Protein AF-A0A0F9T1S6-F1 (afdb_monomer_lite)

Organism: NCBI:txid412755

pLDDT: mean 89.33, std 9.55, range [31.75, 97.38]

Foldseek 3Di:
DDDPVVVVVVVVVVVCVVCVVVVVVVVVVVCVVCVVVVVVVVVVVCVVCVVVVVVVVVVVCVVCVVVVVVVVVVVCVVCVPVVVVVVVVVCVVCVVVVVVVCVVCVVVVVVVVVVVCVVCVVVVVVVCVVCVVVVVVVVVVCCVVCVVVVVVVCVVCVVVVVVVVVVVCVVCVVVVVVVVVVVCVVCVVVVVVVVVVCLVPPVLVVQLVVVVVVLLVLLCPAAPVSDDDPCVVLVADSVQLVVLAPPADPPNVQWDWAFLQHSNVFHPVDSVSSCVSRPSVRTYTDGPVVRVVCPNPNDDPPPDDD

Radius of gyration: 47.38 Å; chains: 1; bounding box: 94×50×135 Å

Sequence (306 aa):
MAINIEARRECNKRWRLRNKEKLIKDKKQYYENNRANILKAKKKYNQENKVRILEYHKQYNEKNTKKNIEYQKQYREKNKVELAEKRKIYKQKNEASIKLWHQVNKVKIVEKRKIYAQKNKAKIKQYYQDNKEKISEQGKKYLRENKQIRKQYYQKNKVKIAKLHKQYHQKNKIKIAKLAKQYYQDNKVKIAKHLKTRRQTDSKYALTVQLRNRVWHAFKDYSTTGKIKPACEYGIDYAAIIEHLKPFPAERWRYHKDHIKPLCSFDFDDSEQIKLAFAPENHQWLLAEENMSKGKKIIEQSQLCF

Structure (mmCIF, N/CA/C/O backbone):
data_AF-A0A0F9T1S6-F1
#
_entry.id   AF-A0A0F9T1S6-F1
#
loop_
_atom_site.group_PDB
_atom_site.id
_atom_site.type_symbol
_atom_site.label_atom_id
_atom_site.label_alt_id
_atom_site.label_comp_id
_atom_site.label_asym_id
_atom_site.label_entity_id
_atom_site.label_seq_id
_atom_site.pdbx_PDB_ins_code
_atom_site.Cartn_x
_atom_site.Cartn_y
_atom_site.Cartn_z
_atom_site.occupancy
_atom_site.B_iso_or_equiv
_atom_site.auth_seq_id
_atom_site.auth_comp_id
_atom_site.auth_asym_id
_atom_site.auth_atom_id
_atom_site.pdbx_PDB_model_num
ATOM 1 N N . MET A 1 1 ? -49.958 30.114 84.495 1.00 46.09 1 MET A N 1
ATOM 2 C CA . MET A 1 1 ? -48.607 29.504 84.483 1.00 46.09 1 MET A CA 1
ATOM 3 C C . MET A 1 1 ? -48.345 28.880 83.116 1.00 46.09 1 MET A C 1
ATOM 5 O O . MET A 1 1 ? -48.850 27.799 82.838 1.00 46.09 1 MET A O 1
ATOM 9 N N . ALA A 1 2 ? -47.625 29.573 82.229 1.00 52.06 2 ALA A N 1
ATOM 10 C CA . ALA A 1 2 ? -47.247 29.030 80.925 1.00 52.06 2 ALA A CA 1
ATOM 11 C C . ALA A 1 2 ? -46.148 27.971 81.116 1.00 52.06 2 ALA A C 1
ATOM 13 O O . ALA A 1 2 ? -45.032 28.288 81.524 1.00 52.06 2 ALA A O 1
ATOM 14 N N . ILE A 1 3 ? -46.464 26.700 80.867 1.00 58.00 3 ILE A N 1
ATOM 15 C CA . ILE A 1 3 ? -45.475 25.618 80.890 1.00 58.00 3 ILE A CA 1
ATOM 16 C C . ILE A 1 3 ? -44.475 25.885 79.760 1.00 58.00 3 ILE A C 1
ATOM 18 O O . ILE A 1 3 ? -44.839 25.867 78.587 1.00 58.00 3 ILE A O 1
ATOM 22 N N . ASN A 1 4 ? -43.214 26.139 80.112 1.00 70.50 4 ASN A N 1
ATOM 23 C CA . ASN A 1 4 ? -42.137 26.441 79.173 1.00 70.50 4 ASN A CA 1
ATOM 24 C C . ASN A 1 4 ? -41.830 25.210 78.283 1.00 70.50 4 ASN A C 1
ATOM 26 O O . ASN A 1 4 ? -41.112 24.281 78.667 1.00 70.50 4 ASN A O 1
ATOM 30 N N . ILE A 1 5 ? -42.431 25.184 77.089 1.00 74.25 5 ILE A N 1
ATOM 31 C CA . ILE A 1 5 ? -42.344 24.096 76.099 1.00 74.25 5 ILE A CA 1
ATOM 32 C C . ILE A 1 5 ? -40.892 23.849 75.660 1.00 74.25 5 ILE A C 1
ATOM 34 O O . ILE A 1 5 ? -40.511 22.701 75.411 1.00 74.25 5 ILE A O 1
ATOM 38 N N . GLU A 1 6 ? -40.064 24.892 75.595 1.00 74.06 6 GLU A N 1
ATOM 39 C CA . GLU A 1 6 ? -38.653 24.784 75.213 1.00 74.06 6 GLU A CA 1
ATOM 40 C C . GLU A 1 6 ? -37.813 24.118 76.301 1.00 74.06 6 GLU A C 1
ATOM 42 O O . GLU A 1 6 ? -37.062 23.185 76.001 1.00 74.06 6 GLU A O 1
ATOM 47 N N . ALA A 1 7 ? -38.031 24.478 77.569 1.00 77.19 7 ALA A N 1
ATOM 48 C CA . ALA A 1 7 ? -37.393 23.809 78.704 1.00 77.19 7 ALA A CA 1
ATOM 49 C C . ALA A 1 7 ? -37.728 22.305 78.735 1.00 77.19 7 ALA A C 1
ATOM 51 O O . ALA A 1 7 ? -36.856 21.463 78.971 1.00 77.19 7 ALA A O 1
ATOM 52 N N . ARG A 1 8 ? -38.972 21.934 78.399 1.00 77.50 8 ARG A N 1
ATOM 53 C CA . ARG A 1 8 ? -39.401 20.529 78.290 1.00 77.50 8 ARG A CA 1
ATOM 54 C C . ARG A 1 8 ? -38.770 19.804 77.093 1.00 77.50 8 ARG A C 1
ATOM 56 O O . ARG A 1 8 ? -38.416 18.629 77.212 1.00 77.50 8 ARG A O 1
ATOM 63 N N . ARG A 1 9 ? -38.602 20.471 75.944 1.00 80.31 9 ARG A N 1
ATOM 64 C CA . ARG A 1 9 ? -37.921 19.908 74.757 1.00 80.31 9 ARG A CA 1
ATOM 65 C C . ARG A 1 9 ? -36.441 19.650 75.021 1.00 80.31 9 ARG A C 1
ATOM 67 O O . ARG A 1 9 ? -35.962 18.560 74.705 1.00 80.31 9 ARG A O 1
ATOM 74 N N . GLU A 1 10 ? -35.738 20.600 75.630 1.00 81.94 10 GLU A N 1
ATOM 75 C CA . GLU A 1 10 ? -34.321 20.443 75.973 1.00 81.94 10 GLU A CA 1
ATOM 76 C C . GLU A 1 10 ? -34.108 19.400 77.078 1.00 81.94 10 GLU A C 1
ATOM 78 O O . GLU A 1 10 ? -33.224 18.549 76.961 1.00 81.94 10 GLU A O 1
ATOM 83 N N . CYS A 1 11 ? -34.987 19.346 78.084 1.00 80.25 11 CYS A N 1
ATOM 84 C CA . CYS A 1 11 ? -34.984 18.272 79.081 1.00 80.25 11 CYS A CA 1
ATOM 85 C C . CYS A 1 11 ? -35.139 16.883 78.428 1.00 80.25 11 CYS A C 1
ATOM 87 O O . CYS A 1 11 ? -34.326 15.981 78.657 1.00 80.25 11 CYS A O 1
ATOM 89 N N . ASN A 1 12 ? -36.106 16.727 77.518 1.00 81.56 12 ASN A N 1
ATOM 90 C CA . ASN A 1 12 ? -36.307 15.488 76.762 1.00 81.56 12 ASN A CA 1
ATOM 91 C C . ASN A 1 12 ? -35.118 15.136 75.854 1.00 81.56 12 ASN A C 1
ATOM 93 O O . ASN A 1 12 ? -34.767 13.964 75.716 1.00 81.56 12 ASN A O 1
ATOM 97 N N . LYS A 1 13 ? -34.476 16.126 75.228 1.00 87.06 13 LYS A N 1
ATOM 98 C CA . LYS A 1 13 ? -33.291 15.929 74.381 1.00 87.06 13 LYS A CA 1
ATOM 99 C C . LYS A 1 13 ? -32.098 15.441 75.203 1.00 87.06 13 LYS A C 1
ATOM 101 O O . LYS A 1 13 ? -31.470 14.451 74.825 1.00 87.06 13 LYS A O 1
ATOM 106 N N . ARG A 1 14 ? -31.843 16.056 76.364 1.00 86.62 14 ARG A N 1
ATOM 107 C CA . ARG A 1 14 ? -30.811 15.618 77.321 1.00 86.62 14 ARG A CA 1
ATOM 108 C C . ARG A 1 14 ? -31.095 14.220 77.870 1.00 86.62 14 ARG A C 1
ATOM 110 O O . ARG A 1 14 ? -30.175 13.419 78.013 1.00 86.62 14 ARG A O 1
ATOM 117 N N . TRP A 1 15 ? -32.358 13.893 78.141 1.00 88.88 15 TRP A N 1
ATOM 118 C CA . TRP A 1 15 ? -32.764 12.546 78.552 1.00 88.88 15 TRP A CA 1
ATOM 119 C C . TRP A 1 15 ? -32.530 11.506 77.443 1.00 88.88 15 TRP A C 1
ATOM 121 O O . TRP A 1 15 ? -31.951 10.455 77.712 1.00 88.88 15 TRP A O 1
ATOM 131 N N . ARG A 1 16 ? -32.889 11.810 76.186 1.00 84.62 16 ARG A N 1
ATOM 132 C CA . ARG A 1 16 ? -32.642 10.929 75.026 1.00 84.62 16 ARG A CA 1
ATOM 133 C C . ARG A 1 16 ? -31.155 10.705 74.762 1.00 84.62 16 ARG A C 1
ATOM 135 O O . ARG A 1 16 ? -30.789 9.607 74.363 1.00 84.62 16 ARG A O 1
ATOM 142 N N . LEU A 1 17 ? -30.317 11.721 74.975 1.00 87.25 17 LEU A N 1
ATOM 143 C CA . LEU A 1 17 ? -28.861 11.602 74.859 1.00 87.25 17 LEU A CA 1
ATOM 144 C C . LEU A 1 17 ? -28.289 10.680 75.942 1.00 87.25 17 LEU A C 1
ATOM 146 O O . LEU A 1 17 ? -27.564 9.749 75.608 1.00 87.25 17 LEU A O 1
ATOM 150 N N . ARG A 1 18 ? -28.682 10.878 77.209 1.00 87.00 18 ARG A N 1
ATOM 151 C CA . ARG A 1 18 ? -28.252 10.028 78.336 1.00 87.00 18 ARG A CA 1
ATOM 152 C C . ARG A 1 18 ? -28.741 8.581 78.225 1.00 87.00 18 ARG A C 1
ATOM 154 O O . ARG A 1 18 ? -28.048 7.675 78.660 1.00 87.00 18 ARG A O 1
ATOM 161 N N . ASN A 1 19 ? -29.897 8.349 77.602 1.00 87.19 19 ASN A N 1
ATOM 162 C CA . ASN A 1 19 ? -30.471 7.010 77.423 1.00 87.19 19 ASN A CA 1
ATOM 163 C C . ASN A 1 19 ? -30.263 6.444 76.009 1.00 87.19 19 ASN A C 1
ATOM 165 O O . ASN A 1 19 ? -30.917 5.472 75.632 1.00 87.19 19 ASN A O 1
ATOM 169 N N . LYS A 1 20 ? -29.388 7.050 75.197 1.00 89.44 20 LYS A N 1
ATOM 170 C CA . LYS A 1 20 ? -29.268 6.750 73.764 1.00 89.44 20 LYS A CA 1
ATOM 171 C C . LYS A 1 20 ? -28.977 5.275 73.497 1.00 89.44 20 LYS A C 1
ATOM 173 O O . LYS A 1 20 ? -29.636 4.679 72.650 1.00 89.44 20 LYS A O 1
ATOM 178 N N . GLU A 1 21 ? -28.026 4.686 74.215 1.00 89.00 21 GLU A N 1
ATOM 179 C CA . GLU A 1 21 ? -27.627 3.289 74.011 1.00 89.00 21 GLU A CA 1
ATOM 180 C C . GLU A 1 21 ? -28.729 2.309 74.414 1.00 89.00 21 GLU A C 1
ATOM 182 O O . GLU A 1 21 ? -29.054 1.405 73.644 1.00 89.00 21 GLU A O 1
ATOM 187 N N . LYS A 1 22 ? -29.378 2.551 75.560 1.00 89.81 22 LYS A N 1
ATOM 188 C CA . LYS A 1 22 ? -30.532 1.768 76.016 1.00 89.81 22 LYS A CA 1
ATOM 189 C C . LYS A 1 22 ? -31.679 1.833 75.005 1.00 89.81 22 LYS A C 1
ATOM 191 O O . LYS A 1 22 ? -32.168 0.802 74.565 1.00 89.81 22 LYS A O 1
ATOM 196 N N . LEU A 1 23 ? -32.020 3.031 74.525 1.00 86.12 23 LEU A N 1
ATOM 197 C CA . LEU A 1 23 ? -33.049 3.226 73.499 1.00 86.12 23 LEU A CA 1
ATOM 198 C C . LEU A 1 23 ? -32.705 2.540 72.167 1.00 86.12 23 LEU A C 1
ATOM 200 O O . LEU A 1 23 ? -33.609 2.077 71.473 1.00 86.12 23 LEU A O 1
ATOM 204 N N . ILE A 1 24 ? -31.427 2.491 71.775 1.00 88.06 24 ILE A N 1
ATOM 205 C CA . ILE A 1 24 ? -30.984 1.766 70.573 1.00 88.06 24 ILE A CA 1
ATOM 206 C C . ILE A 1 24 ? -31.145 0.259 70.778 1.00 88.06 24 ILE A C 1
ATOM 208 O O . ILE A 1 24 ? -31.679 -0.414 69.895 1.00 88.06 24 ILE A O 1
ATOM 212 N N . LYS A 1 25 ? -30.720 -0.258 71.936 1.00 90.75 25 LYS A N 1
ATOM 213 C CA . LYS A 1 25 ? -30.830 -1.677 72.288 1.00 90.75 25 LYS A CA 1
ATOM 214 C C . LYS A 1 25 ? -32.292 -2.125 72.330 1.00 90.75 25 LYS A C 1
ATOM 216 O O . LYS A 1 25 ? -32.641 -3.086 71.652 1.00 90.75 25 LYS A O 1
ATOM 221 N N . ASP A 1 26 ? -33.153 -1.371 73.007 1.00 88.81 26 ASP A N 1
ATOM 222 C CA . ASP A 1 26 ? -34.583 -1.671 73.133 1.00 88.81 26 ASP A CA 1
ATOM 223 C C . ASP A 1 26 ? -35.291 -1.620 71.769 1.00 88.81 26 ASP A C 1
ATOM 225 O O . ASP A 1 26 ? -36.082 -2.502 71.434 1.00 88.81 26 ASP A O 1
ATOM 229 N N . LYS A 1 27 ? -34.954 -0.639 70.916 1.00 88.44 27 LYS A N 1
ATOM 230 C CA . LYS A 1 27 ? -35.466 -0.575 69.535 1.00 88.44 27 LYS A CA 1
ATOM 231 C C . LYS A 1 27 ? -35.008 -1.754 68.684 1.00 88.44 27 LYS A C 1
ATOM 233 O O . LYS A 1 27 ? -35.790 -2.249 67.873 1.00 88.44 27 LYS A O 1
ATOM 238 N N . LYS A 1 28 ? -33.752 -2.183 68.836 1.00 90.50 28 LYS A N 1
ATOM 239 C CA . LYS A 1 28 ? -33.204 -3.332 68.110 1.00 90.50 28 LYS A CA 1
ATOM 240 C C . LYS A 1 28 ? -33.905 -4.620 68.542 1.00 90.50 28 LYS A C 1
ATOM 242 O O . LYS A 1 28 ? -34.389 -5.338 67.675 1.00 90.50 28 LYS A O 1
ATOM 247 N N . GLN A 1 29 ? -34.055 -4.836 69.850 1.00 89.19 29 GLN A N 1
ATOM 248 C CA . GLN A 1 29 ? -34.762 -5.990 70.410 1.00 89.19 29 GLN A CA 1
ATOM 249 C C . GLN A 1 29 ? -36.226 -6.028 69.956 1.00 89.19 29 GLN A C 1
ATOM 251 O O . GLN A 1 29 ? -36.718 -7.059 69.505 1.00 89.19 29 GLN A O 1
ATOM 256 N N . TYR A 1 30 ? -36.916 -4.885 69.995 1.00 90.38 30 TYR A N 1
ATOM 257 C CA . TYR A 1 30 ? -38.278 -4.769 69.482 1.00 90.38 30 TYR A CA 1
ATOM 258 C C . TYR A 1 30 ? -38.359 -5.117 67.991 1.00 90.38 30 TYR A C 1
ATOM 260 O O . TYR A 1 30 ? -39.246 -5.869 67.584 1.00 90.38 30 TYR A O 1
ATOM 268 N N . TYR A 1 31 ? -37.441 -4.595 67.170 1.00 89.50 31 TYR A N 1
ATOM 269 C CA . TYR A 1 31 ? -37.415 -4.890 65.740 1.00 89.50 31 TYR A CA 1
ATOM 270 C C . TYR A 1 31 ? -37.136 -6.367 65.467 1.00 89.50 31 TYR A C 1
ATOM 272 O O . TYR A 1 31 ? -37.782 -6.932 64.595 1.00 89.50 31 TYR A O 1
ATOM 280 N N . GLU A 1 32 ? -36.214 -6.998 66.194 1.00 89.81 32 GLU A N 1
ATOM 281 C CA . GLU A 1 32 ? -35.909 -8.426 66.060 1.00 89.81 32 GLU A CA 1
ATOM 282 C C . GLU A 1 32 ? -37.121 -9.289 66.428 1.00 89.81 32 GLU A C 1
ATOM 284 O O . GLU A 1 32 ? -37.551 -10.100 65.605 1.00 89.81 32 GLU A O 1
ATOM 289 N N . ASN A 1 33 ? -37.748 -9.019 67.578 1.00 91.75 33 ASN A N 1
ATOM 290 C CA . ASN A 1 33 ? -38.940 -9.731 68.047 1.00 91.75 33 ASN A CA 1
ATOM 291 C C . ASN A 1 33 ? -40.149 -9.558 67.103 1.00 91.75 33 ASN A C 1
ATOM 293 O O . ASN A 1 33 ? -40.995 -10.442 67.010 1.00 91.75 33 ASN A O 1
ATOM 297 N N . ASN A 1 34 ? -40.235 -8.439 66.371 1.00 90.25 34 ASN A N 1
ATOM 298 C CA . ASN A 1 34 ? -41.359 -8.127 65.476 1.00 90.25 34 ASN A CA 1
ATOM 299 C C . ASN A 1 34 ? -41.000 -8.190 63.982 1.00 90.25 34 ASN A C 1
ATOM 301 O O . ASN A 1 34 ? -41.817 -7.834 63.126 1.00 90.25 34 ASN A O 1
ATOM 305 N N . ARG A 1 35 ? -39.791 -8.651 63.636 1.00 91.50 35 ARG A N 1
ATOM 306 C CA . ARG A 1 35 ? -39.218 -8.542 62.285 1.00 91.50 35 ARG A CA 1
ATOM 307 C C . ARG A 1 35 ? -40.110 -9.173 61.226 1.00 91.50 35 ARG A C 1
ATOM 309 O O . ARG A 1 35 ? -40.339 -8.571 60.179 1.00 91.50 35 ARG A O 1
ATOM 316 N N . ALA A 1 36 ? -40.615 -10.375 61.497 1.00 88.12 36 ALA A N 1
ATOM 317 C CA . ALA A 1 36 ? -41.454 -11.121 60.564 1.00 88.12 36 ALA A CA 1
ATOM 318 C C . ALA A 1 36 ? -42.755 -10.366 60.246 1.00 88.12 36 ALA A C 1
ATOM 320 O O . ALA A 1 36 ? -43.094 -10.184 59.075 1.00 88.12 36 ALA A O 1
ATOM 321 N N . ASN A 1 37 ? -43.428 -9.842 61.272 1.00 90.00 37 ASN A N 1
ATOM 322 C CA . ASN A 1 37 ? -44.673 -9.090 61.124 1.00 90.00 37 ASN A CA 1
ATOM 323 C C . ASN A 1 37 ? -44.445 -7.742 60.428 1.00 90.00 37 ASN A C 1
ATOM 325 O O . ASN A 1 37 ? -45.180 -7.400 59.500 1.00 90.00 37 ASN A O 1
ATOM 329 N N . ILE A 1 38 ? -43.377 -7.021 60.789 1.00 87.94 38 ILE A N 1
ATOM 330 C CA . ILE A 1 38 ? -42.987 -5.754 60.149 1.00 87.94 38 ILE A CA 1
ATOM 331 C C . ILE A 1 38 ? -42.688 -5.968 58.660 1.00 87.94 38 ILE A C 1
ATOM 333 O O . ILE A 1 38 ? -43.158 -5.207 57.812 1.00 87.94 38 ILE A O 1
ATOM 337 N N . LEU A 1 39 ? -41.932 -7.014 58.312 1.00 89.62 39 LEU A N 1
ATOM 338 C CA . LEU A 1 39 ? -41.614 -7.330 56.919 1.00 89.62 39 LEU A CA 1
ATOM 339 C C . LEU A 1 39 ? -42.854 -7.771 56.133 1.00 89.62 39 LEU A C 1
ATOM 341 O O . LEU A 1 39 ? -43.011 -7.354 54.985 1.00 89.62 39 LEU A O 1
ATOM 345 N N . LYS A 1 40 ? -43.750 -8.559 56.741 1.00 90.25 40 LYS A N 1
ATOM 346 C CA . LYS A 1 40 ? -45.012 -8.991 56.122 1.00 90.25 40 LYS A CA 1
ATOM 347 C C . LYS A 1 40 ? -45.921 -7.794 55.827 1.00 90.25 40 LYS A C 1
ATOM 349 O O . LYS A 1 40 ? -46.386 -7.654 54.697 1.00 90.25 40 LYS A O 1
ATOM 354 N N . ALA A 1 41 ? -46.088 -6.887 56.790 1.00 88.31 41 ALA A N 1
ATOM 355 C CA . ALA A 1 41 ? -46.844 -5.648 56.614 1.00 88.31 41 ALA A CA 1
ATOM 356 C C . ALA A 1 41 ? -46.216 -4.734 55.547 1.00 88.31 41 ALA A C 1
ATOM 358 O O . ALA A 1 41 ? -46.913 -4.244 54.661 1.00 88.31 41 ALA A O 1
ATOM 359 N N . LYS A 1 42 ? -44.886 -4.568 55.558 1.00 89.50 42 LYS A N 1
ATOM 360 C CA . LYS A 1 42 ? -44.162 -3.773 54.553 1.00 89.50 42 LYS A CA 1
ATOM 361 C C . LYS A 1 42 ? -44.285 -4.361 53.147 1.00 89.50 42 LYS A C 1
ATOM 363 O O . LYS A 1 42 ? -44.429 -3.613 52.184 1.00 89.50 42 LYS A O 1
ATOM 368 N N . LYS A 1 43 ? -44.246 -5.691 53.017 1.00 90.69 43 LYS A N 1
ATOM 369 C CA . LYS A 1 43 ? -44.448 -6.388 51.740 1.00 90.69 43 LYS A CA 1
ATOM 370 C C . LYS A 1 43 ? -45.864 -6.162 51.212 1.00 90.69 43 LYS A C 1
ATOM 372 O O . LYS A 1 43 ? -45.988 -5.775 50.054 1.00 90.69 43 LYS A O 1
ATOM 377 N N . LYS A 1 44 ? -46.888 -6.323 52.062 1.00 90.88 44 LYS A N 1
ATOM 378 C CA . LYS A 1 44 ? -48.294 -6.053 51.720 1.00 90.88 44 LYS A CA 1
ATOM 379 C C . LYS A 1 44 ? -48.480 -4.604 51.255 1.00 90.88 44 LYS A C 1
ATOM 381 O O . LYS A 1 44 ? -48.927 -4.377 50.138 1.00 90.88 44 LYS A O 1
ATOM 386 N N . TYR A 1 45 ? -47.977 -3.640 52.026 1.00 88.88 45 TYR A N 1
ATOM 387 C CA . TYR A 1 45 ? -48.015 -2.222 51.665 1.00 88.88 45 TYR A CA 1
ATOM 388 C C . TYR A 1 45 ? -47.314 -1.924 50.330 1.00 88.88 45 TYR A C 1
ATOM 390 O O . TYR A 1 45 ? -47.864 -1.215 49.492 1.00 88.88 45 TYR A O 1
ATOM 398 N N . ASN A 1 46 ? -46.116 -2.473 50.100 1.00 87.19 46 ASN A N 1
ATOM 399 C CA . ASN A 1 46 ? -45.381 -2.275 48.847 1.00 87.19 46 ASN A CA 1
ATOM 400 C C . ASN A 1 46 ? -46.088 -2.902 47.638 1.00 87.19 46 ASN A C 1
ATOM 402 O O . ASN A 1 46 ? -45.954 -2.384 46.532 1.00 87.19 46 ASN A O 1
ATOM 406 N N . GLN A 1 47 ? -46.800 -4.016 47.829 1.00 88.38 47 GLN A N 1
ATOM 407 C CA . GLN A 1 47 ? -47.592 -4.658 46.780 1.00 88.38 47 GLN A CA 1
ATOM 408 C C . GLN A 1 47 ? -48.829 -3.821 46.446 1.00 88.38 47 GLN A C 1
ATOM 410 O O . GLN A 1 47 ? -49.023 -3.478 45.282 1.00 88.38 47 GLN A O 1
ATOM 415 N N . GLU A 1 48 ? -49.595 -3.421 47.461 1.00 91.56 48 GLU A N 1
ATOM 416 C CA . GLU A 1 48 ? -50.807 -2.602 47.316 1.00 91.56 48 GLU A CA 1
ATOM 417 C C . GLU A 1 48 ? -50.502 -1.205 46.756 1.00 91.56 48 GLU A C 1
ATOM 419 O O . GLU A 1 48 ? -51.284 -0.649 45.994 1.00 91.56 48 GLU A O 1
ATOM 424 N N . ASN A 1 49 ? -49.329 -0.647 47.071 1.00 90.19 49 ASN A N 1
ATOM 425 C CA . ASN A 1 49 ? -48.933 0.703 46.660 1.00 90.19 49 ASN A CA 1
ATOM 426 C C . ASN A 1 49 ? -47.862 0.717 45.565 1.00 90.19 49 ASN A C 1
ATOM 428 O O . ASN A 1 49 ? -47.227 1.750 45.347 1.00 90.19 49 ASN A O 1
ATOM 432 N N . LYS A 1 50 ? -47.640 -0.407 44.871 1.00 90.06 50 LYS A N 1
ATOM 433 C CA . LYS A 1 50 ? -46.552 -0.564 43.893 1.00 90.06 50 LYS A CA 1
ATOM 434 C C . LYS A 1 50 ? -46.539 0.555 42.852 1.00 90.06 50 LYS A C 1
ATOM 436 O O . LYS A 1 50 ? -45.492 1.151 42.622 1.00 90.06 50 LYS A O 1
ATOM 441 N N . VAL A 1 51 ? -47.695 0.859 42.260 1.00 88.19 51 VAL A N 1
ATOM 442 C CA . VAL A 1 51 ? -47.828 1.904 41.232 1.00 88.19 51 VAL A CA 1
ATOM 443 C C . VAL A 1 51 ? -47.481 3.274 41.816 1.00 88.19 51 VAL A C 1
ATOM 445 O O . VAL A 1 51 ? -46.574 3.933 41.320 1.00 88.19 51 VAL A O 1
ATOM 448 N N . ARG A 1 52 ? -48.092 3.648 42.947 1.00 90.50 52 ARG A N 1
ATOM 449 C CA . ARG A 1 52 ? -47.841 4.926 43.633 1.00 90.50 52 ARG A CA 1
ATOM 450 C C . ARG A 1 52 ? -46.374 5.112 44.042 1.00 90.50 52 ARG A C 1
ATOM 452 O O . ARG A 1 52 ? -45.826 6.200 43.896 1.00 90.50 52 ARG A O 1
ATOM 459 N N . ILE A 1 53 ? -45.731 4.060 44.550 1.00 87.19 53 ILE A N 1
ATOM 460 C CA . ILE A 1 53 ? -44.312 4.076 44.942 1.00 87.19 53 ILE A CA 1
ATOM 461 C C . ILE A 1 53 ? -43.414 4.268 43.713 1.00 87.19 53 ILE A C 1
ATOM 463 O O . ILE A 1 53 ? -42.463 5.050 43.761 1.00 87.19 53 ILE A O 1
ATOM 467 N N . LEU A 1 54 ? -43.717 3.587 42.604 1.00 87.50 54 LEU A N 1
ATOM 468 C CA . LEU A 1 54 ? -42.981 3.743 41.348 1.00 87.50 54 LEU A CA 1
ATOM 469 C C . LEU A 1 54 ? -43.150 5.151 40.763 1.00 87.50 54 LEU A C 1
ATOM 471 O O . LEU A 1 54 ? -42.156 5.753 40.363 1.00 87.50 54 LEU A O 1
ATOM 475 N N . GLU A 1 55 ? -44.369 5.693 40.777 1.00 88.12 55 GLU A N 1
ATOM 476 C CA . GLU A 1 55 ? -44.679 7.061 40.340 1.00 88.12 55 GLU A CA 1
ATOM 477 C C . GLU A 1 55 ? -43.890 8.094 41.158 1.00 88.12 55 GLU A C 1
ATOM 479 O O . GLU A 1 55 ? -43.217 8.966 40.606 1.00 88.12 55 GLU A O 1
ATOM 484 N N . TYR A 1 56 ? -43.893 7.943 42.487 1.00 88.81 56 TYR A N 1
ATOM 485 C CA . TYR A 1 56 ? -43.135 8.793 43.401 1.00 88.81 56 TYR A CA 1
ATOM 486 C C . TYR A 1 56 ? -41.630 8.748 43.109 1.00 88.81 56 TYR A C 1
ATOM 488 O O . TYR A 1 56 ? -40.987 9.792 42.984 1.00 88.81 56 TYR A O 1
ATOM 496 N N . HIS A 1 57 ? -41.054 7.550 42.954 1.00 85.56 57 HIS A N 1
ATOM 497 C CA . HIS A 1 57 ? -39.636 7.407 42.627 1.00 85.56 57 HIS A CA 1
ATOM 498 C C . HIS A 1 57 ? -39.295 7.980 41.253 1.00 85.56 57 HIS A C 1
ATOM 500 O O . HIS A 1 57 ? -38.238 8.591 41.104 1.00 85.56 57 HIS A O 1
ATOM 506 N N . LYS A 1 58 ? -40.179 7.827 40.262 1.00 87.25 58 LYS A N 1
ATOM 507 C CA . LYS A 1 58 ? -40.013 8.419 38.933 1.00 87.25 58 LYS A CA 1
ATOM 508 C C . LYS A 1 58 ? -39.948 9.944 39.024 1.00 87.25 58 LYS A C 1
ATOM 510 O O . LYS A 1 58 ? -38.947 10.518 38.607 1.00 87.25 58 LYS A O 1
ATOM 515 N N . GLN A 1 59 ? -40.927 10.579 39.669 1.00 85.94 59 GLN A N 1
ATOM 516 C CA . GLN A 1 59 ? -40.953 12.035 39.854 1.00 85.94 59 GLN A CA 1
ATOM 517 C C . GLN A 1 59 ? -39.757 12.542 40.675 1.00 85.94 59 GLN A C 1
ATOM 519 O O . GLN A 1 59 ? -39.168 13.578 40.360 1.00 85.94 59 GLN A O 1
ATOM 524 N N . TYR A 1 60 ? -39.363 11.807 41.719 1.00 84.06 60 TYR A N 1
ATOM 525 C CA . TYR A 1 60 ? -38.188 12.132 42.525 1.00 84.06 60 TYR A CA 1
ATOM 526 C C . TYR A 1 60 ? -36.897 12.055 41.702 1.00 84.06 60 TYR A C 1
ATOM 528 O O . TYR A 1 60 ? -36.051 12.948 41.786 1.00 84.06 60 TYR A O 1
ATOM 536 N N . ASN A 1 61 ? -36.744 11.011 40.886 1.00 80.88 61 ASN A N 1
ATOM 537 C CA . ASN A 1 61 ? -35.593 10.850 40.010 1.00 80.88 61 ASN A CA 1
ATOM 538 C C . ASN A 1 61 ? -35.572 11.941 38.943 1.00 80.88 61 ASN A C 1
ATOM 540 O O . ASN A 1 61 ? -34.534 12.568 38.778 1.00 80.88 61 ASN A O 1
ATOM 544 N N . GLU A 1 62 ? -36.688 12.235 38.278 1.00 82.38 62 GLU A N 1
ATOM 545 C CA . GLU A 1 62 ? -36.790 13.291 37.260 1.00 82.38 62 GLU A CA 1
ATOM 546 C C . GLU A 1 62 ? -36.379 14.660 37.817 1.00 82.38 62 GLU A C 1
ATOM 548 O O . GLU A 1 62 ? -35.487 15.310 37.264 1.00 82.38 62 GLU A O 1
ATOM 553 N N . LYS A 1 63 ? -36.928 15.051 38.977 1.00 82.69 63 LYS A N 1
ATOM 554 C CA . LYS A 1 63 ? -36.582 16.313 39.657 1.00 82.69 63 LYS A CA 1
ATOM 555 C C . LYS A 1 63 ? -35.104 16.390 40.047 1.00 82.69 63 LYS A C 1
ATOM 557 O O . LYS A 1 63 ? -34.499 17.457 39.969 1.00 82.69 63 LYS A O 1
ATOM 562 N N . ASN A 1 64 ? -34.496 15.265 40.424 1.00 83.50 64 ASN A N 1
ATOM 563 C CA . ASN A 1 64 ? -33.103 15.221 40.872 1.00 83.50 64 ASN A CA 1
ATOM 564 C C . ASN A 1 64 ? -32.106 14.790 39.787 1.00 83.50 64 ASN A C 1
ATOM 566 O O . ASN A 1 64 ? -30.904 14.784 40.043 1.00 83.50 64 ASN A O 1
ATOM 570 N N . THR A 1 65 ? -32.556 14.459 38.573 1.00 82.38 65 THR A N 1
ATOM 571 C CA . THR A 1 65 ? -31.698 13.896 37.515 1.00 82.38 65 THR A CA 1
ATOM 572 C C . THR A 1 65 ? -30.596 14.877 37.142 1.00 82.38 65 THR A C 1
ATOM 574 O O . THR A 1 65 ? -29.422 14.517 37.157 1.00 82.38 65 THR A O 1
ATOM 577 N N . LYS A 1 66 ? -30.953 16.141 36.879 1.00 81.12 66 LYS A N 1
ATOM 578 C CA . LYS A 1 66 ? -29.979 17.184 36.524 1.00 81.12 66 LYS A CA 1
ATOM 579 C C . LYS A 1 66 ? -28.973 17.419 37.656 1.00 81.12 66 LYS A C 1
ATOM 581 O O . LYS A 1 66 ? -27.771 17.411 37.407 1.00 81.12 66 LYS A O 1
ATOM 586 N N . LYS A 1 67 ? -29.456 17.531 38.899 1.00 84.88 67 LYS A N 1
ATOM 587 C CA . LYS A 1 67 ? -28.622 17.723 40.098 1.00 84.88 67 LYS A CA 1
ATOM 588 C C . LYS A 1 67 ? -27.658 16.552 40.325 1.00 84.88 67 LYS A C 1
ATOM 590 O O . LYS A 1 67 ? -26.485 16.771 40.605 1.00 84.88 67 LYS A O 1
ATOM 595 N N . ASN A 1 68 ? -28.125 15.316 40.150 1.00 84.75 68 ASN A N 1
ATOM 596 C CA . ASN A 1 68 ? -27.307 14.112 40.294 1.00 84.75 68 ASN A CA 1
ATOM 597 C C . ASN A 1 68 ? -26.278 13.967 39.170 1.00 84.75 68 ASN A C 1
ATOM 599 O O . ASN A 1 68 ? -25.139 13.599 39.444 1.00 84.75 68 ASN A O 1
ATOM 603 N N . ILE A 1 69 ? -26.650 14.259 37.919 1.00 85.62 69 ILE A N 1
ATOM 604 C CA . ILE A 1 69 ? -25.708 14.261 36.791 1.00 85.62 69 ILE A CA 1
ATOM 605 C C . ILE A 1 69 ? -24.599 15.280 37.043 1.00 85.62 69 ILE A C 1
ATOM 607 O O . ILE A 1 69 ? -23.426 14.960 36.860 1.00 85.62 69 ILE A O 1
ATOM 611 N N . GLU A 1 70 ? -24.959 16.480 37.492 1.00 87.50 70 GLU A N 1
ATOM 612 C CA . GLU A 1 70 ? -23.999 17.545 37.770 1.00 87.50 70 GLU A CA 1
ATOM 613 C C . GLU A 1 70 ? -23.071 17.179 38.934 1.00 87.50 70 GLU A C 1
ATOM 615 O O . GLU A 1 70 ? -21.850 17.223 38.794 1.00 87.50 70 GLU A O 1
ATOM 620 N N . TYR A 1 71 ? -23.626 16.674 40.038 1.00 89.25 71 TYR A N 1
ATOM 621 C CA . TYR A 1 71 ? -22.840 16.144 41.152 1.00 89.25 71 TYR A CA 1
ATOM 622 C C . TYR A 1 71 ? -21.874 15.034 40.706 1.00 89.25 71 TYR A C 1
ATOM 624 O O . TYR A 1 71 ? -20.695 15.046 41.059 1.00 89.25 71 TYR A O 1
ATOM 632 N N . GLN A 1 72 ? -22.335 14.090 39.878 1.00 87.94 72 GLN A N 1
ATOM 633 C CA . GLN A 1 72 ? -21.489 13.018 39.351 1.00 87.94 72 GLN A CA 1
ATOM 634 C C . GLN A 1 72 ? -20.384 13.538 38.429 1.00 87.94 72 GLN A C 1
ATOM 636 O O . GLN A 1 72 ? -19.278 12.998 38.463 1.00 87.94 72 GLN A O 1
ATOM 641 N N . LYS A 1 73 ? -20.654 14.558 37.604 1.00 91.62 73 LYS A N 1
ATOM 642 C CA . LYS A 1 73 ? -19.627 15.210 36.779 1.00 91.62 73 LYS A CA 1
ATOM 643 C C . LYS A 1 73 ? -18.562 15.852 37.659 1.00 91.62 73 LYS A C 1
ATOM 645 O O . LYS A 1 73 ? -17.386 15.544 37.491 1.00 91.62 73 LYS A O 1
ATOM 650 N N . GLN A 1 74 ? -18.971 16.654 38.639 1.00 89.94 74 GLN A N 1
ATOM 651 C CA . GLN A 1 74 ? -18.054 17.319 39.566 1.00 89.94 74 GLN A CA 1
ATOM 652 C C . GLN A 1 74 ? -17.222 16.313 40.363 1.00 89.94 74 GLN A C 1
ATOM 654 O O . GLN A 1 74 ? -16.011 16.477 40.496 1.00 89.94 74 GLN A O 1
ATOM 659 N N . TYR A 1 75 ? -17.840 15.228 40.836 1.00 91.94 75 TYR A N 1
ATOM 660 C CA . TYR A 1 75 ? -17.128 14.144 41.505 1.00 91.94 75 TYR A CA 1
ATOM 661 C C . TYR A 1 75 ? -16.107 13.469 40.578 1.00 91.94 75 TYR A C 1
ATOM 663 O O . TYR A 1 75 ? -14.973 13.230 40.988 1.00 91.94 75 TYR A O 1
ATOM 671 N N . ARG A 1 7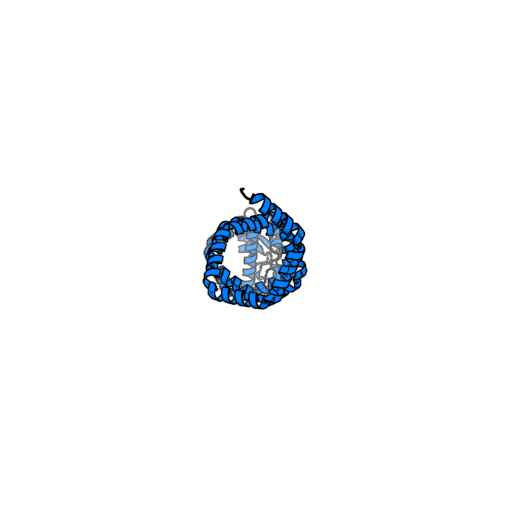6 ? -16.472 13.173 39.323 1.00 89.56 76 ARG A N 1
ATOM 672 C CA . ARG A 1 76 ? -15.559 12.551 38.348 1.00 89.56 76 ARG A CA 1
ATOM 673 C C . ARG A 1 76 ? -14.386 13.450 37.984 1.00 89.56 76 ARG A C 1
ATOM 675 O O . ARG A 1 76 ? -13.298 12.916 37.816 1.00 89.56 76 ARG A O 1
ATOM 682 N N . GLU A 1 77 ? -14.596 14.759 37.863 1.00 91.00 77 GLU A N 1
ATOM 683 C CA . GLU A 1 77 ? -13.512 15.708 37.585 1.00 91.00 77 GLU A CA 1
ATOM 684 C C . GLU A 1 77 ? -12.578 15.853 38.790 1.00 91.00 77 GLU A C 1
ATOM 686 O O . GLU A 1 77 ? -11.371 15.673 38.643 1.00 91.00 77 GLU A O 1
ATOM 691 N N . LYS A 1 78 ? -13.121 16.054 40.000 1.00 92.06 78 LYS A N 1
ATOM 692 C CA . LYS A 1 78 ? -12.312 16.155 41.230 1.00 92.06 78 LYS A CA 1
ATOM 693 C C . LYS A 1 78 ? -11.500 14.888 41.516 1.00 92.06 78 LYS A C 1
ATOM 695 O O . LYS A 1 78 ? -10.372 14.982 41.976 1.00 92.06 78 LYS A O 1
ATOM 700 N N . ASN A 1 79 ? -12.045 13.711 41.203 1.00 91.62 79 ASN A N 1
ATOM 701 C CA . ASN A 1 79 ? -11.404 12.417 41.470 1.00 91.62 79 ASN A CA 1
ATOM 702 C C . ASN A 1 79 ? -10.830 11.759 40.205 1.00 91.62 79 ASN A C 1
ATOM 704 O O . ASN A 1 79 ? -10.611 10.548 40.171 1.00 91.62 79 ASN A O 1
ATOM 708 N N . LYS A 1 80 ? -10.619 12.520 39.126 1.00 92.50 80 LYS A N 1
ATOM 709 C CA . LYS A 1 80 ? -10.261 11.980 37.806 1.00 92.50 80 LYS A CA 1
ATOM 710 C C . LYS A 1 80 ? -9.003 11.116 37.833 1.00 92.50 80 LYS A C 1
ATOM 712 O O . LYS A 1 80 ? -8.995 10.034 37.245 1.00 92.50 80 LYS A O 1
ATOM 717 N N . VAL A 1 81 ? -7.968 11.592 38.524 1.00 91.50 81 VAL A N 1
ATOM 718 C CA . VAL A 1 81 ? -6.676 10.906 38.654 1.00 91.50 81 VAL A CA 1
ATOM 719 C C . VAL A 1 81 ? -6.834 9.632 39.484 1.00 91.50 81 VAL A C 1
ATOM 721 O O . VAL A 1 81 ? -6.513 8.549 39.003 1.00 91.50 81 VAL A O 1
ATOM 724 N N . GLU A 1 82 ? -7.447 9.726 40.665 1.00 92.31 82 GLU A N 1
ATOM 725 C CA . GLU A 1 82 ? -7.667 8.579 41.557 1.00 92.31 82 GLU A CA 1
ATOM 726 C C . GLU A 1 82 ? -8.523 7.480 40.899 1.00 92.31 82 GLU A C 1
ATOM 728 O O . GLU A 1 82 ? -8.220 6.288 40.980 1.00 92.31 82 GLU A O 1
ATOM 733 N N . LEU A 1 83 ? -9.583 7.865 40.180 1.00 90.25 83 LEU A N 1
ATOM 734 C CA . LEU A 1 83 ? -10.422 6.928 39.434 1.00 90.25 83 LEU A CA 1
ATOM 735 C C . LEU A 1 83 ? -9.656 6.266 38.282 1.00 90.25 83 LEU A C 1
ATOM 737 O O . LEU A 1 83 ? -9.908 5.096 37.978 1.00 90.25 83 LEU A O 1
ATOM 741 N N . ALA A 1 84 ? -8.745 6.985 37.625 1.00 91.12 84 ALA A N 1
ATOM 742 C CA . ALA A 1 84 ? -7.893 6.421 36.583 1.00 91.12 84 ALA A CA 1
ATOM 743 C C . ALA A 1 84 ? -6.891 5.409 37.165 1.00 91.12 84 ALA A C 1
ATOM 745 O O . ALA A 1 84 ? -6.765 4.309 36.619 1.00 91.12 84 ALA A O 1
ATOM 746 N N . GLU A 1 85 ? -6.267 5.732 38.299 1.00 93.19 85 GLU A N 1
ATOM 747 C CA . GLU A 1 85 ? -5.362 4.854 39.052 1.00 93.19 85 GLU A CA 1
ATOM 748 C C . GLU A 1 85 ? -6.071 3.549 39.447 1.00 93.19 85 GLU A C 1
ATOM 750 O O . GLU A 1 85 ? -5.653 2.449 39.074 1.00 93.19 85 GLU A O 1
ATOM 755 N N . LYS A 1 86 ? -7.240 3.664 40.094 1.00 93.38 86 LYS A N 1
ATOM 756 C CA . LYS A 1 86 ? -8.070 2.520 40.501 1.00 93.38 86 LYS A CA 1
ATOM 757 C C . LYS A 1 86 ? -8.459 1.637 39.313 1.00 93.38 86 LYS A C 1
ATOM 759 O O . LYS A 1 86 ? -8.399 0.410 39.407 1.00 93.38 86 LYS A O 1
ATOM 764 N N . ARG A 1 87 ? -8.816 2.232 38.167 1.00 91.38 87 ARG A N 1
ATOM 765 C CA . ARG A 1 87 ? -9.118 1.481 36.930 1.00 91.38 87 ARG A CA 1
ATOM 766 C C . ARG A 1 87 ? -7.899 0.749 36.384 1.00 91.38 87 ARG A C 1
ATOM 768 O O . ARG A 1 87 ? -8.043 -0.377 35.909 1.00 91.38 87 ARG A O 1
ATOM 775 N N . LYS A 1 88 ? -6.721 1.374 36.427 1.00 93.75 88 LYS A N 1
ATOM 776 C CA . LYS A 1 88 ? -5.465 0.770 35.970 1.00 93.75 88 LYS A CA 1
ATOM 777 C C . LYS A 1 88 ? -5.125 -0.455 36.817 1.00 93.75 88 LYS A C 1
ATOM 779 O O . LYS A 1 88 ? -4.927 -1.528 36.251 1.00 93.75 88 LYS A O 1
ATOM 784 N N . ILE A 1 89 ? -5.181 -0.320 38.144 1.00 93.81 89 ILE A N 1
ATOM 785 C CA . ILE A 1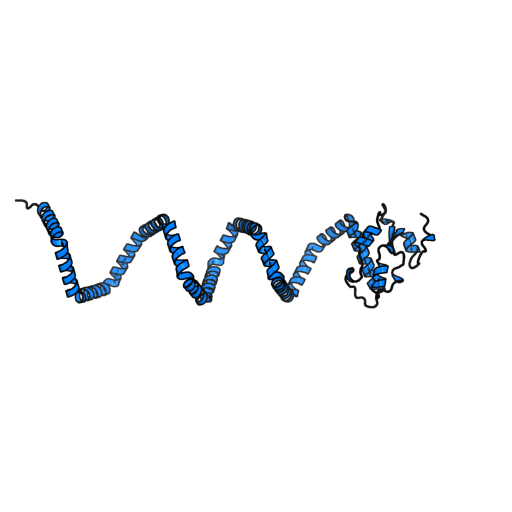 89 ? -4.959 -1.420 39.093 1.00 93.81 89 ILE A CA 1
ATOM 786 C C . ILE A 1 89 ? -5.969 -2.547 38.856 1.00 93.81 89 ILE A C 1
ATOM 788 O O . ILE A 1 89 ? -5.587 -3.710 38.749 1.00 93.81 89 ILE A O 1
ATOM 792 N N . TYR A 1 90 ? -7.257 -2.220 38.708 1.00 93.25 90 TYR A N 1
ATOM 793 C CA . TYR A 1 90 ? -8.288 -3.219 38.422 1.00 93.25 90 TYR A CA 1
ATOM 794 C C . TYR A 1 90 ? -8.013 -3.978 37.117 1.00 93.25 90 TYR A C 1
ATOM 796 O O . TYR A 1 90 ? -8.118 -5.203 37.086 1.00 93.25 90 TYR A O 1
ATOM 804 N N . LYS A 1 91 ? -7.637 -3.269 36.044 1.00 92.19 91 LYS A N 1
ATOM 805 C CA . LYS A 1 91 ? -7.325 -3.881 34.747 1.00 92.19 91 LYS A CA 1
ATOM 806 C C . LYS A 1 91 ? -6.119 -4.817 34.834 1.00 92.19 91 LYS A C 1
ATOM 808 O O . LYS A 1 91 ? -6.158 -5.868 34.209 1.00 92.19 91 LYS A O 1
ATOM 813 N N . GLN A 1 92 ? -5.087 -4.445 35.591 1.00 92.75 92 GLN A N 1
ATOM 814 C CA . GLN A 1 92 ? -3.903 -5.282 35.812 1.00 92.75 92 GLN A CA 1
ATOM 815 C C . GLN A 1 92 ? -4.257 -6.537 36.616 1.00 92.75 92 GLN A C 1
ATOM 817 O O . GLN A 1 92 ? -3.991 -7.645 36.166 1.00 92.75 92 GLN A O 1
ATOM 822 N N . LYS A 1 93 ? -4.948 -6.379 37.754 1.00 94.94 93 LYS A N 1
ATOM 823 C CA . LYS A 1 93 ? -5.364 -7.509 38.602 1.00 94.94 93 LYS A CA 1
ATOM 824 C C . LYS A 1 93 ? -6.285 -8.499 37.881 1.00 94.94 93 LYS A C 1
ATOM 826 O O . LYS A 1 93 ? -6.255 -9.682 38.186 1.00 94.94 93 LYS A O 1
ATOM 831 N N . ASN A 1 94 ? -7.092 -8.028 36.928 1.00 93.25 94 ASN A N 1
ATOM 832 C CA . ASN A 1 94 ? -8.084 -8.842 36.217 1.00 93.25 94 ASN A CA 1
ATOM 833 C C . ASN A 1 94 ? -7.730 -9.087 34.742 1.00 93.25 94 ASN A C 1
ATOM 835 O O . ASN A 1 94 ? -8.610 -9.413 33.943 1.00 93.25 94 ASN A O 1
ATOM 839 N N . GLU A 1 95 ? -6.468 -8.912 34.345 1.00 93.62 95 GLU A N 1
ATOM 840 C CA . GLU A 1 95 ? -6.070 -8.948 32.936 1.00 93.62 95 GLU A CA 1
ATOM 841 C C . GLU A 1 95 ? -6.438 -10.275 32.251 1.00 93.62 95 GLU A C 1
ATOM 843 O O . GLU A 1 95 ? -6.998 -10.269 31.151 1.00 93.62 95 GLU A O 1
ATOM 848 N N . ALA A 1 96 ? -6.169 -11.406 32.910 1.00 91.62 96 ALA A N 1
ATOM 849 C CA . ALA A 1 96 ? -6.471 -12.739 32.390 1.00 91.62 96 ALA A CA 1
ATOM 850 C C . ALA A 1 96 ? -7.981 -12.943 32.179 1.00 91.62 96 ALA A C 1
ATOM 852 O O . ALA A 1 96 ? -8.409 -13.325 31.089 1.00 91.62 96 ALA A O 1
ATOM 853 N N . SER A 1 97 ? -8.797 -12.590 33.175 1.00 93.44 97 SER A N 1
ATOM 854 C CA . SER A 1 97 ? -10.260 -12.689 33.107 1.00 93.44 97 SER A CA 1
ATOM 855 C C . SER A 1 97 ? -10.847 -11.793 32.013 1.00 93.44 97 SER A C 1
ATOM 857 O O . SER A 1 97 ? -11.739 -12.211 31.276 1.00 93.44 97 SER A O 1
ATOM 859 N N . ILE A 1 98 ? -10.314 -10.577 31.846 1.00 91.06 98 ILE A N 1
ATOM 860 C CA . ILE A 1 98 ? -10.718 -9.654 30.776 1.00 91.06 98 ILE A CA 1
ATOM 861 C C . ILE A 1 98 ? -10.383 -10.245 29.399 1.00 91.06 98 ILE A C 1
ATOM 863 O O . ILE A 1 98 ? -11.217 -10.202 28.489 1.00 91.06 98 ILE A O 1
ATOM 867 N N . LYS A 1 99 ? -9.183 -10.817 29.230 1.00 92.25 99 LYS A N 1
ATOM 868 C CA . LYS A 1 99 ? -8.776 -11.477 27.978 1.00 92.25 99 LYS A CA 1
ATOM 869 C C . LYS A 1 99 ? -9.679 -12.665 27.653 1.00 92.25 99 LYS A C 1
ATOM 871 O O . LYS A 1 99 ? -10.167 -12.745 26.525 1.00 92.25 99 LYS A O 1
ATOM 876 N N . LEU A 1 100 ? -9.949 -13.529 28.631 1.00 93.62 100 LEU A N 1
ATOM 877 C CA . LEU A 1 100 ? -10.822 -14.691 28.467 1.00 93.62 100 LEU A CA 1
ATOM 878 C C . LEU A 1 100 ? -12.241 -14.264 28.074 1.00 93.62 100 LEU A C 1
ATOM 880 O O . LEU A 1 100 ? -12.793 -14.755 27.090 1.00 93.62 100 LEU A O 1
ATOM 884 N N . TRP A 1 101 ? -12.798 -13.268 28.768 1.00 95.12 101 TRP A N 1
ATOM 885 C CA . TRP A 1 101 ? -14.109 -12.717 28.434 1.00 95.12 101 TRP A CA 1
ATOM 886 C C . TRP A 1 101 ? -14.160 -12.193 26.993 1.00 95.12 101 TRP A C 1
ATOM 888 O O . TRP A 1 101 ? -15.115 -12.475 26.267 1.00 95.12 101 TRP A O 1
ATOM 898 N N . HIS A 1 102 ? -13.125 -11.474 26.545 1.00 91.69 102 HIS A N 1
ATOM 899 C CA . HIS A 1 102 ? -13.039 -10.980 25.169 1.00 91.69 102 HIS A CA 1
ATOM 900 C C . HIS A 1 102 ? -12.921 -12.096 24.129 1.00 91.69 102 HIS A C 1
ATOM 902 O O . HIS A 1 102 ? -13.477 -11.948 23.040 1.00 91.69 102 HIS A O 1
ATOM 908 N N . GLN A 1 103 ? -12.214 -13.185 24.437 1.00 92.50 103 GLN A N 1
ATOM 909 C CA . GLN A 1 103 ? -12.099 -14.341 23.546 1.00 92.50 103 GLN A CA 1
ATOM 910 C C . GLN A 1 103 ? -13.447 -15.043 23.382 1.00 92.50 103 GLN A C 1
ATOM 912 O O . GLN A 1 103 ? -13.914 -15.189 22.252 1.00 92.50 103 GLN A O 1
ATOM 917 N N . VAL A 1 104 ? -14.111 -15.374 24.493 1.00 95.38 104 VAL A N 1
ATOM 918 C CA . VAL A 1 104 ? -15.426 -16.036 24.488 1.00 95.38 104 VAL A CA 1
ATOM 919 C C . VAL A 1 104 ? -16.481 -15.163 23.799 1.00 95.38 104 VAL A C 1
ATOM 921 O O . VAL A 1 104 ? -17.292 -15.646 23.016 1.00 95.38 104 VAL A O 1
ATOM 924 N N . ASN A 1 105 ? -16.439 -13.844 24.009 1.00 94.38 105 ASN A N 1
ATOM 925 C CA . ASN A 1 105 ? -17.419 -12.916 23.436 1.00 94.38 105 ASN A CA 1
ATOM 926 C C . ASN A 1 105 ? -17.001 -12.318 22.084 1.00 94.38 105 ASN A C 1
ATOM 928 O O . ASN A 1 105 ? -17.665 -11.402 21.590 1.00 94.38 105 ASN A O 1
ATOM 932 N N . LYS A 1 106 ? -15.918 -12.800 21.461 1.00 93.94 106 LYS A N 1
ATOM 933 C CA . LYS A 1 106 ? -15.334 -12.190 20.256 1.00 93.94 106 LYS A CA 1
ATOM 934 C C . LYS A 1 106 ? -16.357 -12.021 19.134 1.00 93.94 106 LYS A C 1
ATOM 936 O O . LYS A 1 106 ? -16.465 -10.931 18.571 1.00 93.94 106 LYS A O 1
ATOM 941 N N . VAL A 1 107 ? -17.131 -13.067 18.844 1.00 94.06 107 VAL A N 1
ATOM 942 C CA . VAL A 1 107 ? -18.148 -13.061 17.778 1.00 94.06 107 VAL A CA 1
ATOM 943 C C . VAL A 1 107 ? -19.229 -12.020 18.071 1.00 94.06 107 VAL A C 1
ATOM 945 O O . VAL A 1 107 ? -19.451 -11.115 17.268 1.00 94.06 107 VAL A O 1
ATOM 948 N N . LYS A 1 108 ? -19.803 -12.060 19.278 1.00 95.31 108 LYS A N 1
ATOM 949 C CA . LYS A 1 108 ? -20.844 -11.127 19.733 1.00 95.31 108 LYS A CA 1
ATOM 950 C C . LYS A 1 108 ? -20.382 -9.667 19.702 1.00 95.31 108 LYS A C 1
ATOM 952 O O . LYS A 1 108 ? -21.145 -8.775 19.334 1.00 95.31 108 LYS A O 1
ATOM 957 N N . ILE A 1 109 ? -19.128 -9.400 20.073 1.00 93.25 109 ILE A N 1
ATOM 958 C CA . ILE A 1 109 ? -18.537 -8.054 20.016 1.00 93.25 109 ILE A CA 1
ATOM 959 C C . ILE A 1 109 ? -18.410 -7.583 18.565 1.00 93.25 109 ILE A C 1
ATOM 961 O O . ILE A 1 109 ? -18.756 -6.439 18.261 1.00 93.25 109 ILE A O 1
ATOM 965 N N . VAL A 1 110 ? -17.914 -8.440 17.669 1.00 93.50 110 VAL A N 1
ATOM 966 C CA . VAL A 1 110 ? -17.762 -8.114 16.244 1.00 93.50 110 VAL A CA 1
ATOM 967 C C . VAL A 1 110 ? -19.117 -7.816 15.610 1.00 93.50 110 VAL A C 1
ATOM 969 O O . VAL A 1 110 ? -19.251 -6.827 14.892 1.00 93.50 110 VAL A O 1
ATOM 972 N N . GLU A 1 111 ? -20.131 -8.617 15.910 1.00 95.06 111 GLU A N 1
ATOM 973 C CA . GLU A 1 111 ? -21.479 -8.440 15.380 1.00 95.06 111 GLU A CA 1
ATOM 974 C C . GLU A 1 111 ? -22.128 -7.140 15.860 1.00 95.06 111 GLU A C 1
ATOM 976 O O . GLU A 1 111 ? -22.571 -6.327 15.046 1.00 95.06 111 GLU A O 1
ATOM 981 N N . LYS A 1 112 ? -22.054 -6.848 17.165 1.00 94.50 112 LYS A N 1
ATOM 982 C CA . LYS A 1 112 ? -22.510 -5.557 17.706 1.00 94.50 112 LYS A CA 1
ATOM 983 C C . LYS A 1 112 ? -21.810 -4.367 17.044 1.00 94.50 112 LYS A C 1
ATOM 985 O O . LYS A 1 112 ? -22.461 -3.368 16.741 1.00 94.50 112 LYS A O 1
ATOM 990 N N . ARG A 1 113 ? -20.499 -4.462 16.789 1.00 93.12 113 ARG A N 1
ATOM 991 C CA . ARG A 1 113 ? -19.741 -3.411 16.084 1.00 93.12 113 ARG A CA 1
ATOM 992 C C . ARG A 1 113 ? -20.204 -3.239 14.640 1.00 93.12 113 ARG A C 1
ATOM 994 O O . ARG A 1 113 ? -20.324 -2.101 14.197 1.00 93.12 113 ARG A O 1
ATOM 1001 N N . LYS A 1 114 ? -20.489 -4.332 13.923 1.00 94.62 114 LYS A N 1
ATOM 1002 C CA . LYS A 1 114 ? -21.034 -4.278 12.557 1.00 94.62 114 LYS A CA 1
ATOM 1003 C C . LYS A 1 114 ? -22.384 -3.563 12.528 1.00 94.62 114 LYS A C 1
ATOM 1005 O O . LYS A 1 114 ? -22.541 -2.627 11.750 1.00 94.62 114 LYS A O 1
ATOM 1010 N N . ILE A 1 115 ? -23.305 -3.937 13.418 1.00 95.31 115 ILE A N 1
ATOM 1011 C CA . ILE A 1 115 ? -24.628 -3.301 13.527 1.00 95.31 115 ILE A CA 1
ATOM 1012 C C . ILE A 1 115 ? -24.479 -1.806 13.825 1.00 95.31 115 ILE A C 1
ATOM 1014 O O . ILE A 1 115 ? -25.109 -0.973 13.177 1.00 95.31 115 ILE A O 1
ATOM 1018 N N . TYR A 1 116 ? -23.607 -1.444 14.770 1.00 93.56 116 TYR A N 1
ATOM 1019 C CA . TYR A 1 116 ? -23.345 -0.042 15.089 1.00 93.56 116 TYR A CA 1
ATOM 1020 C C . TYR A 1 116 ? -22.779 0.731 13.889 1.00 93.56 116 TYR A C 1
ATOM 1022 O O . TYR A 1 116 ? -23.260 1.822 13.588 1.00 93.56 116 TYR A O 1
ATOM 1030 N N . ALA A 1 117 ? -21.790 0.168 13.188 1.00 93.38 117 ALA A N 1
ATOM 1031 C CA . ALA A 1 117 ? -21.173 0.794 12.021 1.00 93.38 117 ALA A CA 1
ATOM 1032 C C . ALA A 1 117 ? -22.170 0.984 10.868 1.00 93.38 117 ALA A C 1
ATOM 1034 O O . ALA A 1 117 ? -22.137 2.016 10.203 1.00 93.38 117 ALA A O 1
ATOM 1035 N N . GLN A 1 118 ? -23.083 0.03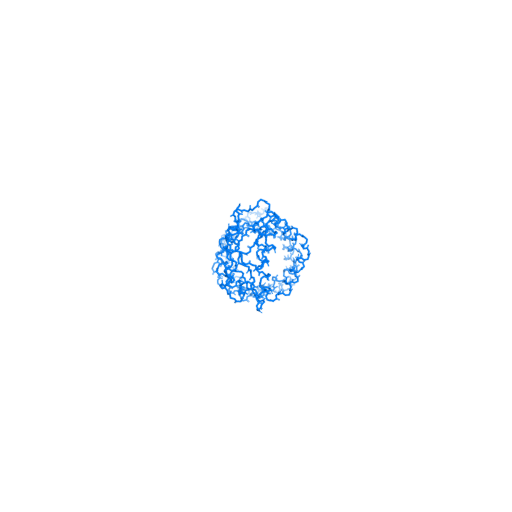0 10.660 1.00 93.75 118 GLN A N 1
ATOM 1036 C CA . GLN A 1 118 ? -24.158 0.150 9.674 1.00 93.75 118 GLN A CA 1
ATOM 1037 C C . GLN A 1 118 ? -25.152 1.249 10.057 1.00 93.75 118 GLN A C 1
ATOM 1039 O O . GLN A 1 118 ? -25.386 2.155 9.261 1.00 93.75 118 GLN A O 1
ATOM 1044 N N . LYS A 1 119 ? -25.669 1.226 11.294 1.00 96.00 119 LYS A N 1
ATOM 1045 C CA . LYS A 1 119 ? -26.623 2.236 11.786 1.00 96.00 119 LYS A CA 1
ATOM 1046 C C . LYS A 1 119 ? -26.048 3.654 11.781 1.00 96.00 119 LYS A C 1
ATOM 1048 O O . LYS A 1 119 ? -26.782 4.609 11.578 1.00 96.00 119 LYS A O 1
ATOM 1053 N N . ASN A 1 120 ? -24.737 3.799 11.977 1.00 94.50 120 ASN A N 1
ATOM 1054 C CA . ASN A 1 120 ? -24.065 5.099 12.061 1.00 94.50 120 ASN A CA 1
ATOM 1055 C C . ASN A 1 120 ? -23.229 5.434 10.818 1.00 94.50 120 ASN A C 1
ATOM 1057 O O . ASN A 1 120 ? -22.386 6.328 10.874 1.00 94.50 120 ASN A O 1
ATOM 1061 N N . LYS A 1 121 ? -23.442 4.743 9.691 1.00 94.38 121 LYS A N 1
ATOM 1062 C CA . LYS A 1 121 ? -22.604 4.866 8.487 1.00 94.38 121 LYS A CA 1
ATOM 1063 C C . LYS A 1 121 ? -22.439 6.316 8.016 1.00 94.38 121 LYS A C 1
ATOM 1065 O O . LYS A 1 121 ? -21.320 6.731 7.721 1.00 94.38 121 LYS A O 1
ATOM 1070 N N . ALA A 1 122 ? -23.528 7.087 7.979 1.00 93.25 122 ALA A N 1
ATOM 1071 C CA . ALA A 1 122 ? -23.507 8.487 7.550 1.00 93.25 122 ALA A CA 1
ATOM 1072 C C . ALA A 1 122 ? -22.701 9.371 8.517 1.00 93.25 122 ALA A C 1
ATOM 1074 O O . ALA A 1 122 ? -21.791 10.078 8.091 1.00 93.25 122 ALA A O 1
ATOM 1075 N N . LYS A 1 123 ? -22.956 9.240 9.824 1.00 94.88 123 LYS A N 1
ATOM 1076 C CA . LYS A 1 123 ? -22.246 9.976 10.880 1.00 94.88 123 LYS A CA 1
ATOM 1077 C C . LYS A 1 123 ? -20.746 9.672 10.894 1.00 94.88 123 LYS A C 1
ATOM 1079 O O . LYS A 1 123 ? -19.933 10.575 11.047 1.00 94.88 123 LYS A O 1
ATOM 1084 N N . ILE A 1 124 ? -20.375 8.405 10.697 1.00 91.88 124 ILE A N 1
ATOM 1085 C CA . ILE A 1 124 ? -18.972 7.987 10.586 1.00 91.88 124 ILE A CA 1
ATOM 1086 C C . ILE A 1 124 ? -18.325 8.641 9.361 1.00 91.88 124 ILE A C 1
ATOM 1088 O O . ILE A 1 124 ? -17.231 9.188 9.471 1.00 91.88 124 ILE A O 1
ATOM 1092 N N . LYS A 1 125 ? -18.998 8.621 8.202 1.00 94.00 125 LYS A N 1
ATOM 1093 C CA . LYS A 1 125 ? -18.487 9.244 6.973 1.00 94.00 125 LYS A CA 1
ATOM 1094 C C . LYS A 1 125 ? -18.278 10.751 7.146 1.00 94.00 125 LYS A C 1
ATOM 1096 O O . LYS A 1 125 ? -17.225 11.247 6.762 1.00 94.00 125 LYS A O 1
ATOM 1101 N N . GLN A 1 126 ? -19.245 11.445 7.742 1.00 94.75 126 GLN A N 1
ATOM 1102 C CA . GLN A 1 126 ? -19.157 12.878 8.016 1.00 94.75 126 GLN A CA 1
ATOM 1103 C C . GLN A 1 126 ? -17.978 13.194 8.942 1.00 94.75 126 GLN A C 1
ATOM 1105 O O . GLN A 1 126 ? -17.124 13.990 8.581 1.00 94.75 126 GLN A O 1
ATOM 1110 N N . TYR A 1 127 ? -17.828 12.458 10.047 1.00 94.69 127 TYR A N 1
ATOM 1111 C CA . TYR A 1 127 ? -16.679 12.611 10.942 1.00 94.69 127 TYR A CA 1
ATOM 1112 C C . TYR A 1 127 ? -15.328 12.479 10.216 1.00 94.69 127 TYR A C 1
ATOM 1114 O O . TYR A 1 127 ? -14.426 13.285 10.443 1.00 94.69 127 TYR A O 1
ATOM 1122 N N . TYR A 1 128 ? -15.176 11.485 9.332 1.00 92.94 128 TYR A N 1
ATOM 1123 C CA . TYR A 1 128 ? -13.949 11.321 8.545 1.00 92.94 128 TYR A CA 1
ATOM 1124 C C . TYR A 1 128 ? -13.709 12.471 7.569 1.00 92.94 128 TYR A C 1
ATOM 1126 O O . TYR A 1 128 ? -12.554 12.820 7.340 1.00 92.94 128 TYR A O 1
ATOM 1134 N N . GLN A 1 129 ? -14.770 13.033 6.992 1.00 93.88 129 GLN A N 1
ATOM 1135 C CA . GLN A 1 129 ? -14.668 14.167 6.083 1.00 93.88 129 GLN A CA 1
ATOM 1136 C C . GLN A 1 129 ? -14.235 15.427 6.841 1.00 93.88 129 GLN A C 1
ATOM 1138 O O . GLN A 1 129 ? -13.244 16.046 6.460 1.00 93.88 129 GLN A O 1
ATOM 1143 N N . ASP A 1 130 ? -14.900 15.726 7.957 1.00 95.69 130 ASP A N 1
ATOM 1144 C CA . ASP A 1 130 ? -14.636 16.904 8.791 1.00 95.69 130 ASP A CA 1
ATOM 1145 C C . ASP A 1 130 ? -13.231 16.865 9.415 1.00 95.69 130 ASP A C 1
ATOM 1147 O O . ASP A 1 130 ? -12.609 17.893 9.654 1.00 95.69 130 ASP A O 1
ATOM 1151 N N . ASN A 1 131 ? -12.698 15.664 9.665 1.00 94.88 131 ASN A N 1
ATOM 1152 C CA . ASN A 1 131 ? -11.385 15.468 10.288 1.00 94.88 131 ASN A CA 1
ATOM 1153 C C . ASN A 1 131 ? -10.313 14.989 9.299 1.00 94.88 131 ASN A C 1
ATOM 1155 O O . ASN A 1 131 ? -9.238 14.552 9.721 1.00 94.88 131 ASN A O 1
ATOM 1159 N N . LYS A 1 132 ? -10.582 15.040 7.990 1.00 94.25 132 LYS A N 1
ATOM 1160 C CA . LYS A 1 132 ? -9.723 14.446 6.955 1.00 94.25 132 LYS A CA 1
ATOM 1161 C C . LYS A 1 132 ? -8.282 14.942 7.034 1.00 94.25 132 LYS A C 1
ATOM 1163 O O . LYS A 1 132 ? -7.351 14.139 6.956 1.00 94.25 132 LYS A O 1
ATOM 1168 N N . GLU A 1 133 ? -8.095 16.246 7.200 1.00 94.19 133 GLU A N 1
ATOM 1169 C CA . GLU A 1 133 ? -6.771 16.870 7.247 1.00 94.19 133 GLU A CA 1
ATOM 1170 C C . GLU A 1 133 ? -6.000 16.459 8.497 1.00 94.19 133 GLU A C 1
ATOM 1172 O O . GLU A 1 133 ? -4.887 15.948 8.387 1.00 94.19 133 GLU A O 1
ATOM 1177 N N . LYS A 1 134 ? -6.637 16.548 9.669 1.00 95.19 134 LYS A N 1
ATOM 1178 C CA . LYS A 1 134 ? -6.052 16.126 10.946 1.00 95.19 134 LYS A CA 1
ATOM 1179 C C . LYS A 1 134 ? -5.659 14.647 10.938 1.00 95.19 134 LYS A C 1
ATOM 1181 O O . LYS A 1 134 ? -4.566 14.293 11.376 1.00 95.19 134 LYS A O 1
ATOM 1186 N N . ILE A 1 135 ? -6.523 13.777 10.411 1.00 92.88 135 ILE A N 1
ATOM 1187 C CA . ILE A 1 135 ? -6.242 12.339 10.276 1.00 92.88 135 ILE A CA 1
ATOM 1188 C C . ILE A 1 135 ? -5.069 12.110 9.313 1.00 92.88 135 ILE A C 1
ATOM 1190 O O . ILE A 1 135 ? -4.187 11.296 9.592 1.00 92.88 135 ILE A O 1
ATOM 1194 N N . SER A 1 136 ? -5.032 12.836 8.194 1.00 93.00 136 SER A N 1
ATOM 1195 C CA . SER A 1 136 ? -3.945 12.763 7.213 1.00 93.00 136 SER A CA 1
ATOM 1196 C C . SER A 1 136 ? -2.609 13.199 7.814 1.00 93.00 136 SER A C 1
ATOM 1198 O O . SER A 1 136 ? -1.602 12.505 7.666 1.00 93.00 136 SER A O 1
ATOM 1200 N N . GLU A 1 137 ? -2.590 14.310 8.545 1.00 94.31 137 GLU A N 1
ATOM 1201 C CA . GLU A 1 137 ? -1.394 14.838 9.193 1.00 94.31 137 GLU A CA 1
ATOM 1202 C C . GLU A 1 137 ? -0.863 13.895 10.277 1.00 94.31 137 GLU A C 1
ATOM 1204 O O . GLU A 1 137 ? 0.325 13.553 10.277 1.00 94.31 137 GLU A O 1
ATOM 1209 N N . GLN A 1 138 ? -1.748 13.381 11.136 1.00 93.50 138 GLN A N 1
ATOM 1210 C CA . GLN A 1 138 ? -1.401 12.348 12.112 1.00 93.50 138 GLN A CA 1
ATOM 1211 C C . GLN A 1 138 ? -0.846 11.094 11.428 1.00 93.50 138 GLN A C 1
ATOM 1213 O O . GLN A 1 138 ? 0.162 10.543 11.871 1.00 93.50 138 GLN A O 1
ATOM 1218 N N . GLY A 1 139 ? -1.442 10.679 10.306 1.00 93.81 139 GLY A N 1
ATOM 1219 C CA . GLY A 1 139 ? -0.941 9.579 9.487 1.00 93.81 139 GLY A CA 1
ATOM 1220 C C . GLY A 1 139 ? 0.475 9.837 8.964 1.00 93.81 139 GLY A C 1
ATOM 1221 O O . GLY A 1 139 ? 1.348 8.979 9.092 1.00 93.81 139 GLY A O 1
ATOM 1222 N N . LYS A 1 140 ? 0.749 11.036 8.436 1.00 94.56 140 LYS A N 1
ATOM 1223 C CA . LYS A 1 140 ? 2.092 11.432 7.976 1.00 94.56 140 LYS A CA 1
ATOM 1224 C C . LYS A 1 140 ? 3.108 11.439 9.118 1.00 94.56 140 LYS A C 1
ATOM 1226 O O . LYS A 1 140 ? 4.240 10.998 8.916 1.00 94.56 140 LYS A O 1
ATOM 1231 N N . LYS A 1 141 ? 2.732 11.939 10.299 1.00 95.50 141 LYS A N 1
ATOM 1232 C CA . LYS A 1 141 ? 3.585 11.931 11.499 1.00 95.50 141 LYS A CA 1
ATOM 1233 C C . LYS A 1 141 ? 3.926 10.499 11.912 1.00 95.50 141 LYS A C 1
ATOM 1235 O O . LYS A 1 141 ? 5.101 10.147 11.967 1.00 95.50 141 LYS A O 1
ATOM 1240 N N . TYR A 1 142 ? 2.913 9.643 12.036 1.00 92.69 142 TYR A N 1
ATOM 1241 C CA . TYR A 1 142 ? 3.090 8.226 12.350 1.00 92.69 142 TYR A CA 1
ATOM 1242 C C . TYR A 1 142 ? 4.014 7.515 11.350 1.00 92.69 142 TYR A C 1
ATOM 1244 O O . TYR A 1 142 ? 4.913 6.777 11.753 1.00 92.69 142 TYR A O 1
ATOM 1252 N N . LEU A 1 143 ? 3.836 7.747 10.043 1.00 92.25 143 LEU A N 1
ATOM 1253 C CA . LEU A 1 143 ? 4.673 7.143 9.000 1.00 92.25 143 LEU A CA 1
ATOM 1254 C C . LEU A 1 143 ? 6.140 7.586 9.082 1.00 92.25 143 LEU A C 1
ATOM 1256 O O . LEU A 1 143 ? 7.016 6.773 8.775 1.00 92.25 143 LEU A O 1
ATOM 1260 N N . ARG A 1 144 ? 6.392 8.846 9.467 1.00 92.19 144 ARG A N 1
ATOM 1261 C CA . ARG A 1 144 ? 7.739 9.399 9.667 1.00 92.19 144 ARG A CA 1
ATOM 1262 C C . ARG A 1 144 ? 8.410 8.780 10.890 1.00 92.19 144 ARG A C 1
ATOM 1264 O O . ARG A 1 144 ? 9.485 8.206 10.752 1.00 92.19 144 ARG A O 1
ATOM 1271 N N . GLU A 1 145 ? 7.743 8.814 12.039 1.00 95.19 145 GLU A N 1
ATOM 1272 C CA . GLU A 1 145 ? 8.271 8.299 13.313 1.00 95.19 145 GLU A CA 1
ATOM 1273 C C . GLU A 1 145 ? 8.503 6.783 13.272 1.00 95.19 145 GLU A C 1
ATOM 1275 O O . GLU A 1 145 ? 9.498 6.277 13.781 1.00 95.19 145 GLU A O 1
ATOM 1280 N N . ASN A 1 146 ? 7.632 6.041 12.583 1.00 93.69 146 ASN A N 1
ATOM 1281 C CA . ASN A 1 146 ? 7.694 4.578 12.526 1.00 93.69 146 ASN A CA 1
ATOM 1282 C C . ASN A 1 146 ? 8.384 4.048 11.261 1.00 93.69 146 ASN A C 1
ATOM 1284 O O . ASN A 1 146 ? 8.232 2.872 10.917 1.00 93.69 146 ASN A O 1
ATOM 1288 N N . LYS A 1 147 ? 9.141 4.885 10.540 1.00 93.31 147 LYS A N 1
ATOM 1289 C CA . LYS A 1 147 ? 9.806 4.507 9.280 1.00 93.31 147 LYS A CA 1
ATOM 1290 C C . LYS A 1 147 ? 10.655 3.241 9.434 1.00 93.31 147 LYS A C 1
ATOM 1292 O O . LYS A 1 147 ? 10.540 2.324 8.619 1.00 93.31 147 LYS A O 1
ATOM 1297 N N . GLN A 1 148 ? 11.463 3.170 10.492 1.00 92.38 148 GLN A N 1
ATOM 1298 C CA . GLN A 1 148 ? 12.388 2.056 10.706 1.00 92.38 148 GLN A CA 1
ATOM 1299 C C . GLN A 1 148 ? 11.665 0.764 11.101 1.00 92.38 148 GLN A C 1
ATOM 1301 O O . GLN A 1 148 ? 11.939 -0.295 10.535 1.00 92.38 148 GLN A O 1
ATOM 1306 N N . ILE A 1 149 ? 10.667 0.861 11.982 1.00 93.38 149 ILE A N 1
ATOM 1307 C CA . ILE A 1 149 ? 9.825 -0.273 12.390 1.00 93.38 149 ILE A CA 1
ATOM 1308 C C . ILE A 1 149 ? 9.093 -0.857 11.175 1.00 93.38 149 ILE A C 1
ATOM 1310 O O . ILE A 1 149 ? 9.066 -2.072 10.979 1.00 93.38 149 ILE A O 1
ATOM 1314 N N . ARG A 1 150 ? 8.558 -0.002 10.292 1.00 92.25 150 ARG A N 1
ATOM 1315 C CA . ARG A 1 150 ? 7.911 -0.436 9.043 1.00 92.25 150 ARG A CA 1
ATOM 1316 C C . ARG A 1 150 ? 8.879 -1.166 8.114 1.00 92.25 150 ARG A C 1
ATOM 1318 O O . ARG A 1 150 ? 8.499 -2.178 7.525 1.00 92.25 150 ARG A O 1
ATOM 1325 N N . LYS A 1 151 ? 10.119 -0.680 7.992 1.00 93.25 151 LYS A N 1
ATOM 1326 C CA . LYS A 1 151 ? 11.165 -1.332 7.188 1.00 93.25 151 LYS A CA 1
ATOM 1327 C C . LYS A 1 151 ? 11.499 -2.720 7.740 1.00 93.25 151 LYS A C 1
ATOM 1329 O O . LYS A 1 151 ? 11.494 -3.684 6.978 1.00 93.25 151 LYS A O 1
ATOM 1334 N N . GLN A 1 152 ? 11.703 -2.836 9.051 1.00 94.00 152 GLN A N 1
ATOM 1335 C CA . GLN A 1 152 ? 11.962 -4.118 9.716 1.00 94.00 152 GLN A CA 1
ATOM 1336 C C . GLN A 1 152 ? 10.785 -5.090 9.563 1.00 94.00 152 GLN A C 1
ATOM 1338 O O . GLN A 1 152 ? 10.985 -6.259 9.236 1.00 94.00 152 GLN A O 1
ATOM 1343 N N . TYR A 1 153 ? 9.549 -4.611 9.734 1.00 93.69 153 TYR A N 1
ATOM 1344 C CA . TYR A 1 153 ? 8.351 -5.419 9.513 1.00 93.69 153 TYR A CA 1
ATOM 1345 C C . TYR A 1 153 ? 8.289 -5.953 8.079 1.00 93.69 153 TYR A C 1
ATOM 1347 O O . TYR A 1 153 ? 8.042 -7.143 7.879 1.00 93.69 153 TYR A O 1
ATOM 1355 N N . TYR A 1 154 ? 8.543 -5.099 7.083 1.00 93.31 154 TYR A N 1
ATOM 1356 C CA . TYR A 1 154 ? 8.557 -5.512 5.682 1.00 93.31 154 TYR A CA 1
ATOM 1357 C C . TYR A 1 154 ? 9.640 -6.560 5.409 1.00 93.31 154 TYR A C 1
ATOM 1359 O O . TYR A 1 154 ? 9.353 -7.560 4.762 1.00 93.31 154 TYR A O 1
ATOM 1367 N N . GLN A 1 155 ? 10.853 -6.377 5.938 1.00 93.75 155 GLN A N 1
ATOM 1368 C CA . GLN A 1 155 ? 11.943 -7.347 5.791 1.00 93.75 155 GLN A CA 1
ATOM 1369 C C . GLN A 1 155 ? 11.573 -8.709 6.391 1.00 93.75 155 GLN A C 1
ATOM 1371 O O . GLN A 1 155 ? 11.646 -9.717 5.690 1.00 93.75 155 GLN A O 1
ATOM 1376 N N . LYS A 1 156 ? 11.072 -8.732 7.635 1.00 96.19 156 LYS A N 1
ATOM 1377 C CA . LYS A 1 156 ? 10.629 -9.963 8.313 1.00 96.19 156 LYS A CA 1
ATOM 1378 C C . LYS A 1 156 ? 9.481 -10.668 7.583 1.00 96.19 156 LYS A C 1
ATOM 1380 O O . LYS A 1 156 ? 9.382 -11.887 7.625 1.00 96.19 156 LYS A O 1
ATOM 1385 N N . ASN A 1 157 ? 8.612 -9.918 6.901 1.00 94.62 157 ASN A N 1
ATOM 1386 C CA . ASN A 1 157 ? 7.425 -10.461 6.233 1.00 94.62 157 ASN A CA 1
ATOM 1387 C C . ASN A 1 157 ? 7.546 -10.523 4.702 1.00 94.62 157 ASN A C 1
ATOM 1389 O O . ASN A 1 157 ? 6.553 -10.819 4.035 1.00 94.62 157 ASN A O 1
ATOM 1393 N N . LYS A 1 158 ? 8.730 -10.268 4.129 1.00 94.81 158 LYS A N 1
ATOM 1394 C CA . LYS A 1 158 ? 8.934 -10.090 2.680 1.00 94.81 158 LYS A CA 1
ATOM 1395 C C . LYS A 1 158 ? 8.356 -11.248 1.866 1.00 94.81 158 LYS A C 1
ATOM 1397 O O . LYS A 1 158 ? 7.602 -11.025 0.923 1.00 94.81 158 LYS A O 1
ATOM 1402 N N . VAL A 1 159 ? 8.651 -12.482 2.276 1.00 95.75 159 VAL A N 1
ATOM 1403 C CA . VAL A 1 159 ? 8.190 -13.706 1.599 1.00 95.75 159 VAL A CA 1
ATOM 1404 C C . VAL A 1 159 ? 6.665 -13.836 1.657 1.00 95.75 159 VAL A C 1
ATOM 1406 O O . VAL A 1 159 ? 6.015 -14.083 0.640 1.00 95.75 159 VAL A O 1
ATOM 1409 N N . LYS A 1 160 ? 6.068 -13.604 2.832 1.00 96.38 160 LYS A N 1
ATOM 1410 C CA . LYS A 1 160 ? 4.612 -13.667 3.028 1.00 96.38 160 LYS A CA 1
ATOM 1411 C C . LYS A 1 160 ? 3.888 -12.607 2.197 1.00 96.38 160 LYS A C 1
ATOM 1413 O O . LYS A 1 160 ? 2.890 -12.917 1.550 1.00 96.38 160 LYS A O 1
ATOM 1418 N N . ILE A 1 161 ? 4.403 -11.379 2.188 1.00 94.31 161 ILE A N 1
ATOM 1419 C CA . ILE A 1 161 ? 3.851 -10.267 1.404 1.00 94.31 161 ILE A CA 1
ATOM 1420 C C . ILE A 1 161 ? 3.941 -10.582 -0.093 1.00 94.31 161 ILE A C 1
ATOM 1422 O O . ILE A 1 161 ? 2.942 -10.460 -0.798 1.00 94.31 161 ILE A O 1
ATOM 1426 N N . ALA A 1 162 ? 5.092 -11.064 -0.570 1.00 95.06 162 ALA A N 1
ATOM 1427 C CA . ALA A 1 162 ? 5.271 -11.453 -1.967 1.00 95.06 162 ALA A CA 1
ATOM 1428 C C . ALA A 1 162 ? 4.291 -12.562 -2.390 1.00 95.06 162 ALA A C 1
ATOM 1430 O O . ALA A 1 162 ? 3.662 -12.460 -3.445 1.00 95.06 162 ALA A O 1
ATOM 1431 N N . LYS A 1 163 ? 4.090 -13.582 -1.543 1.00 96.56 163 LYS A N 1
ATOM 1432 C CA . LYS A 1 163 ? 3.109 -14.653 -1.787 1.00 96.56 163 LYS A CA 1
ATOM 1433 C C . LYS A 1 163 ? 1.686 -14.103 -1.904 1.00 96.56 163 LYS A C 1
ATOM 1435 O O . LYS A 1 163 ? 0.976 -14.450 -2.847 1.00 96.56 163 LYS A O 1
ATOM 1440 N N . LEU A 1 164 ? 1.282 -13.220 -0.989 1.00 95.75 164 LEU A N 1
ATOM 1441 C CA . LEU A 1 164 ? -0.040 -12.586 -1.020 1.00 95.75 164 LEU A CA 1
ATOM 1442 C C . LEU A 1 164 ? -0.231 -11.715 -2.267 1.00 95.75 164 LEU A C 1
ATOM 1444 O O . LEU A 1 164 ? -1.273 -11.798 -2.914 1.00 95.75 164 LEU A O 1
ATOM 1448 N N . HIS A 1 165 ? 0.776 -10.925 -2.648 1.00 94.75 165 HIS A N 1
ATOM 1449 C CA . HIS A 1 165 ? 0.733 -10.126 -3.874 1.00 94.75 165 HIS A CA 1
ATOM 1450 C C . HIS A 1 165 ? 0.603 -11.003 -5.122 1.00 94.75 165 HIS A C 1
ATOM 1452 O O . HIS A 1 165 ? -0.221 -10.705 -5.987 1.00 94.75 165 HIS A O 1
ATOM 1458 N N . LYS A 1 166 ? 1.342 -12.119 -5.196 1.00 95.81 166 LYS A N 1
ATOM 1459 C CA . LYS A 1 166 ? 1.232 -13.083 -6.301 1.00 95.81 166 LYS A CA 1
ATOM 1460 C C . LYS A 1 166 ? -0.185 -13.652 -6.403 1.00 95.81 166 LYS A C 1
ATOM 1462 O O . LYS A 1 166 ? -0.770 -13.633 -7.482 1.00 95.81 166 LYS A O 1
ATOM 1467 N N . GLN A 1 167 ? -0.765 -14.081 -5.282 1.00 96.12 167 GLN A N 1
ATOM 1468 C CA . GLN A 1 167 ? -2.141 -14.589 -5.236 1.00 96.12 167 GLN A CA 1
ATOM 1469 C C . GLN A 1 167 ? -3.166 -13.526 -5.646 1.00 96.12 167 GLN A C 1
ATOM 1471 O O . GLN A 1 167 ? -4.082 -13.811 -6.416 1.00 96.12 167 GLN A O 1
ATOM 1476 N N . TYR A 1 168 ? -3.011 -12.291 -5.163 1.00 96.00 168 TYR A N 1
ATOM 1477 C CA . TYR A 1 168 ? -3.879 -11.182 -5.546 1.00 96.00 168 TYR A CA 1
ATOM 1478 C C . TYR A 1 168 ? -3.802 -10.904 -7.050 1.00 96.00 168 TYR A C 1
ATOM 1480 O O . TYR A 1 168 ? -4.840 -10.774 -7.698 1.00 96.00 168 TYR A O 1
ATOM 1488 N N . HIS A 1 169 ? -2.594 -10.858 -7.617 1.00 94.12 169 HIS A N 1
ATOM 1489 C CA . HIS A 1 169 ? -2.393 -10.622 -9.043 1.00 94.12 169 HIS A CA 1
ATOM 1490 C C . HIS A 1 169 ? -2.984 -11.751 -9.897 1.00 94.12 169 HIS A C 1
ATOM 1492 O O . HIS A 1 169 ? -3.606 -11.478 -10.917 1.00 94.12 169 HIS A O 1
ATOM 1498 N N . GLN A 1 170 ? -2.848 -13.011 -9.471 1.00 95.00 170 GLN A N 1
ATOM 1499 C CA . GLN A 1 170 ? -3.464 -14.157 -10.149 1.00 95.00 170 GLN A CA 1
ATOM 1500 C C . GLN A 1 170 ? -4.992 -14.049 -10.154 1.00 95.00 170 GLN A C 1
ATOM 1502 O O . GLN A 1 170 ? -5.603 -14.103 -11.219 1.00 95.00 170 GLN A O 1
ATOM 1507 N N . LYS A 1 171 ? -5.606 -13.809 -8.988 1.00 96.94 171 LYS A N 1
ATOM 1508 C CA . LYS A 1 171 ? -7.067 -13.676 -8.858 1.00 96.94 171 LYS A CA 1
ATOM 1509 C C . LYS A 1 171 ? -7.633 -12.480 -9.626 1.00 96.94 171 LYS A C 1
ATOM 1511 O O . LYS A 1 171 ? -8.756 -12.539 -10.106 1.00 96.94 171 LYS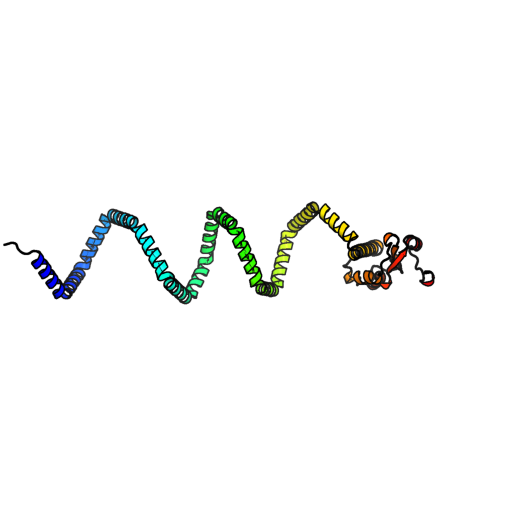 A O 1
ATOM 1516 N N . ASN A 1 172 ? -6.868 -11.397 -9.746 1.00 96.06 172 ASN A N 1
ATOM 1517 C CA . ASN A 1 172 ? -7.320 -10.150 -10.367 1.00 96.06 172 ASN A CA 1
ATOM 1518 C C . ASN A 1 172 ? -6.705 -9.897 -11.751 1.00 96.06 172 ASN A C 1
ATOM 1520 O O . ASN A 1 172 ? -6.804 -8.776 -12.252 1.00 96.06 172 ASN A O 1
ATOM 1524 N N . LYS A 1 173 ? -6.090 -10.906 -12.386 1.00 95.56 173 LYS A N 1
ATOM 1525 C CA . LYS A 1 173 ? -5.321 -10.763 -13.637 1.00 95.56 173 LYS A CA 1
ATOM 1526 C C . LYS A 1 173 ? -6.095 -10.010 -14.722 1.00 95.56 173 LYS A C 1
ATOM 1528 O O . LYS A 1 173 ? -5.581 -9.053 -15.293 1.00 95.56 173 LYS A O 1
ATOM 1533 N N . ILE A 1 174 ? -7.350 -10.398 -14.956 1.00 96.69 174 ILE A N 1
ATOM 1534 C CA . ILE A 1 174 ? -8.215 -9.797 -15.984 1.00 96.69 174 ILE A CA 1
ATOM 1535 C C . ILE A 1 174 ? -8.522 -8.331 -15.654 1.00 96.69 174 ILE A C 1
ATOM 1537 O O . ILE A 1 174 ? -8.382 -7.453 -16.503 1.00 96.69 174 ILE A O 1
ATOM 1541 N N . LYS A 1 175 ? -8.894 -8.048 -14.399 1.00 96.94 175 LYS A N 1
ATOM 1542 C CA . LYS A 1 175 ? -9.207 -6.689 -13.940 1.00 96.94 175 LYS A CA 1
ATOM 1543 C C . LYS A 1 175 ? -7.995 -5.765 -14.060 1.00 96.94 175 LYS A C 1
ATOM 1545 O O . LYS A 1 175 ? -8.134 -4.639 -14.529 1.00 96.94 175 LYS A O 1
ATOM 1550 N N . ILE A 1 176 ? -6.818 -6.249 -13.666 1.00 95.81 176 ILE A N 1
ATOM 1551 C CA . ILE A 1 176 ? -5.557 -5.507 -13.769 1.00 95.81 176 ILE A CA 1
ATOM 1552 C C . ILE A 1 176 ? -5.232 -5.221 -15.238 1.00 95.81 176 ILE A C 1
ATOM 1554 O O . ILE A 1 176 ? -4.939 -4.078 -15.574 1.00 95.81 176 ILE A O 1
ATOM 1558 N N . ALA A 1 177 ? -5.353 -6.215 -16.124 1.00 95.62 177 ALA A N 1
ATOM 1559 C CA . ALA A 1 177 ? -5.088 -6.035 -17.550 1.00 95.62 177 ALA A CA 1
ATOM 1560 C C . ALA A 1 177 ? -6.047 -5.020 -18.197 1.00 95.62 177 ALA A C 1
ATOM 1562 O O . ALA A 1 177 ? -5.610 -4.159 -18.960 1.00 95.62 177 ALA A O 1
ATOM 1563 N N . LYS A 1 178 ? -7.341 -5.067 -17.847 1.00 97.38 178 LYS A N 1
ATOM 1564 C CA . LYS A 1 178 ? -8.341 -4.099 -18.325 1.00 97.38 178 LYS A CA 1
ATOM 1565 C C . LYS A 1 178 ? -7.995 -2.673 -17.893 1.00 97.38 178 LYS A C 1
ATOM 1567 O O . LYS A 1 178 ? -7.983 -1.775 -18.731 1.00 97.38 178 LYS A O 1
ATOM 1572 N N . LEU A 1 179 ? -7.670 -2.478 -16.614 1.00 96.62 179 LEU A N 1
ATOM 1573 C CA . LEU A 1 179 ? -7.275 -1.170 -16.083 1.00 96.62 179 LEU A CA 1
ATOM 1574 C C . LEU A 1 179 ? -5.980 -0.657 -16.724 1.00 96.62 179 LEU A C 1
ATOM 1576 O O . LEU A 1 179 ? -5.902 0.514 -17.080 1.00 96.62 179 LEU A O 1
ATOM 1580 N N . ALA A 1 180 ? -4.987 -1.527 -16.922 1.00 96.56 180 ALA A N 1
ATOM 1581 C CA . ALA A 1 180 ? -3.736 -1.167 -17.586 1.00 96.56 180 ALA A CA 1
ATOM 1582 C C . ALA A 1 180 ? -3.966 -0.740 -19.045 1.00 96.56 180 ALA A C 1
ATOM 1584 O O . ALA A 1 180 ? -3.415 0.269 -19.485 1.00 96.56 180 ALA A O 1
ATOM 1585 N N . LYS A 1 181 ? -4.823 -1.465 -19.780 1.00 96.75 181 LYS A N 1
ATOM 1586 C CA . LYS A 1 181 ? -5.207 -1.107 -21.152 1.00 96.75 181 LYS A CA 1
ATOM 1587 C C . LYS A 1 181 ? -5.900 0.252 -21.192 1.00 96.75 181 LYS A C 1
ATOM 1589 O O . LYS A 1 181 ? -5.531 1.079 -22.017 1.00 96.75 181 LYS A O 1
ATOM 1594 N N . GLN A 1 182 ? -6.862 0.487 -20.302 1.00 97.31 182 GLN A N 1
ATOM 1595 C CA . GLN A 1 182 ? -7.574 1.761 -20.220 1.00 97.31 182 GLN A CA 1
ATOM 1596 C C . GLN A 1 182 ? -6.613 2.918 -19.926 1.00 97.31 182 GLN A C 1
ATOM 1598 O O . GLN A 1 182 ? -6.564 3.874 -20.689 1.00 97.31 182 GLN A O 1
ATOM 1603 N N . TYR A 1 183 ? -5.756 2.775 -18.911 1.00 97.00 183 TYR A N 1
ATOM 1604 C CA . TYR A 1 183 ? -4.744 3.780 -18.589 1.00 97.00 183 TYR A CA 1
ATOM 1605 C C . TYR A 1 183 ? -3.844 4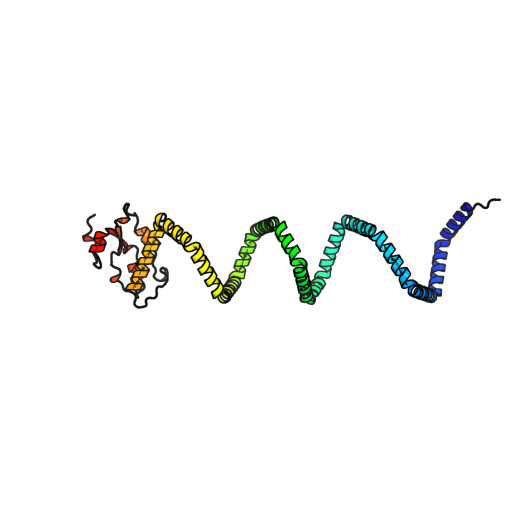.109 -19.787 1.00 97.00 183 TYR A C 1
ATOM 1607 O O . TYR A 1 183 ? -3.561 5.280 -20.041 1.00 97.00 183 TYR A O 1
ATOM 1615 N N . TYR A 1 184 ? -3.401 3.093 -20.537 1.00 95.81 184 TYR A N 1
ATOM 1616 C CA . TYR A 1 184 ? -2.607 3.312 -21.743 1.00 95.81 184 TYR A CA 1
ATOM 1617 C C . TYR A 1 184 ? -3.382 4.091 -22.810 1.00 95.81 184 TYR A C 1
ATOM 1619 O O . TYR A 1 184 ? -2.818 5.022 -23.374 1.00 95.81 184 TYR A O 1
ATOM 1627 N N . GLN A 1 185 ? -4.649 3.752 -23.076 1.00 96.56 185 GLN A N 1
ATOM 1628 C CA . GLN A 1 185 ? -5.464 4.475 -24.062 1.00 96.56 185 GLN A CA 1
ATOM 1629 C C . GLN A 1 185 ? -5.650 5.941 -23.663 1.00 96.56 185 GLN A C 1
ATOM 1631 O O . GLN A 1 185 ? -5.341 6.832 -24.453 1.00 96.56 185 GLN A O 1
ATOM 1636 N N . ASP A 1 186 ? -6.020 6.188 -22.406 1.00 97.38 186 ASP A N 1
ATOM 1637 C CA . ASP A 1 186 ? -6.270 7.532 -21.875 1.00 97.38 186 ASP A CA 1
ATOM 1638 C C . ASP A 1 186 ? -5.006 8.413 -21.887 1.00 97.38 186 ASP A C 1
ATOM 1640 O O . ASP A 1 186 ? -5.080 9.641 -21.943 1.00 97.38 186 ASP A O 1
ATOM 1644 N N . ASN A 1 187 ? -3.816 7.800 -21.840 1.00 97.06 187 ASN A N 1
ATOM 1645 C CA . ASN A 1 187 ? -2.538 8.508 -21.736 1.00 97.06 187 ASN A CA 1
ATOM 1646 C C . ASN A 1 187 ? -1.623 8.326 -22.956 1.00 97.06 187 ASN A C 1
ATOM 1648 O O . ASN A 1 187 ? -0.492 8.819 -22.937 1.00 97.06 187 ASN A O 1
ATOM 1652 N N . LYS A 1 188 ? -2.086 7.674 -24.030 1.00 96.50 188 LYS A N 1
ATOM 1653 C CA . LYS A 1 188 ? -1.270 7.306 -25.202 1.00 96.50 188 LYS A CA 1
ATOM 1654 C C . LYS A 1 188 ? -0.511 8.499 -25.780 1.00 96.50 188 LYS A C 1
ATOM 1656 O O . LYS A 1 188 ? 0.694 8.416 -26.011 1.00 96.50 188 LYS A O 1
ATOM 1661 N N . VAL A 1 189 ? -1.199 9.628 -25.954 1.00 97.19 189 VAL A N 1
ATOM 1662 C CA . VAL A 1 189 ? -0.621 10.866 -26.503 1.00 97.19 189 VAL A CA 1
ATOM 1663 C C . VAL A 1 189 ? 0.451 11.441 -25.575 1.00 97.19 189 VAL A C 1
ATOM 1665 O O . VAL A 1 189 ? 1.537 11.799 -26.029 1.00 97.19 189 VAL A O 1
ATOM 1668 N N . LYS A 1 190 ? 0.188 11.479 -24.261 1.00 97.25 190 LYS A N 1
ATOM 1669 C CA . LYS A 1 190 ? 1.144 11.977 -23.258 1.00 97.25 190 LYS A CA 1
ATOM 1670 C C . LYS A 1 190 ? 2.401 11.111 -23.211 1.00 97.25 190 LYS A C 1
ATOM 1672 O O . LYS A 1 190 ? 3.508 11.643 -23.197 1.00 97.25 190 LYS A O 1
ATOM 1677 N N . ILE A 1 191 ? 2.230 9.789 -23.246 1.00 95.38 191 ILE A N 1
ATOM 1678 C CA . ILE A 1 191 ? 3.332 8.822 -23.276 1.00 95.38 191 ILE A CA 1
ATOM 1679 C C . ILE A 1 191 ? 4.162 9.010 -24.550 1.00 95.38 191 ILE A C 1
ATOM 1681 O O . ILE A 1 191 ? 5.381 9.139 -24.470 1.00 95.38 191 ILE A O 1
ATOM 1685 N N . ALA A 1 192 ? 3.520 9.088 -25.719 1.00 95.31 192 ALA A N 1
ATOM 1686 C CA . ALA A 1 192 ? 4.213 9.287 -26.990 1.00 95.31 192 ALA A CA 1
ATOM 1687 C C . ALA A 1 192 ? 5.006 10.603 -27.016 1.00 95.31 192 ALA A C 1
ATOM 1689 O O . ALA A 1 192 ? 6.176 10.601 -27.407 1.00 95.31 192 ALA A O 1
ATOM 1690 N N . LYS A 1 193 ? 4.408 11.704 -26.536 1.00 97.25 193 LYS A N 1
ATOM 1691 C CA . LYS A 1 193 ? 5.076 13.008 -26.408 1.00 97.25 193 LYS A CA 1
ATOM 1692 C C . LYS A 1 193 ? 6.295 12.917 -25.490 1.00 97.25 193 LYS A C 1
ATOM 1694 O O . LYS A 1 193 ? 7.385 13.294 -25.905 1.00 97.25 193 LYS A O 1
ATOM 1699 N N . HIS A 1 194 ? 6.137 12.347 -24.294 1.00 95.56 194 HIS A N 1
ATOM 1700 C CA . HIS A 1 194 ? 7.234 12.169 -23.340 1.00 95.56 194 HIS A CA 1
ATOM 1701 C C . HIS A 1 194 ? 8.390 11.347 -23.929 1.00 95.56 194 HIS A C 1
ATOM 1703 O O . HIS A 1 194 ? 9.548 11.749 -23.832 1.00 95.56 194 HIS A O 1
ATOM 1709 N N . LEU A 1 195 ? 8.090 10.222 -24.588 1.00 94.69 195 LEU A N 1
ATOM 1710 C CA . LEU A 1 195 ? 9.107 9.371 -25.210 1.00 94.69 195 LEU A CA 1
ATOM 1711 C C . LEU A 1 195 ? 9.798 10.055 -26.398 1.00 94.69 195 LEU A C 1
ATOM 1713 O O . LEU A 1 195 ? 10.997 9.861 -26.584 1.00 94.69 195 LEU A O 1
ATOM 1717 N N . LYS A 1 196 ? 9.071 10.856 -27.193 1.00 94.50 196 LYS A N 1
ATOM 1718 C CA . LYS A 1 196 ? 9.655 11.653 -28.283 1.00 94.50 196 LYS A CA 1
ATOM 1719 C C . LYS A 1 196 ? 10.637 12.683 -27.731 1.00 94.50 196 LYS A C 1
ATOM 1721 O O . LYS A 1 196 ? 11.783 12.686 -28.166 1.00 94.50 196 LYS A O 1
ATOM 1726 N N . THR A 1 197 ? 10.221 13.474 -26.742 1.00 95.56 197 THR A N 1
ATOM 1727 C CA . THR A 1 197 ? 11.091 14.464 -26.091 1.00 95.56 197 THR A CA 1
ATOM 1728 C C . THR A 1 197 ? 12.316 13.795 -25.481 1.00 95.56 197 THR A C 1
ATOM 1730 O O . THR A 1 197 ? 13.431 14.208 -25.765 1.00 95.56 197 THR A O 1
ATOM 1733 N N . ARG A 1 198 ? 12.138 12.693 -24.740 1.00 94.81 198 ARG A N 1
ATOM 1734 C CA . ARG A 1 198 ? 13.260 11.971 -24.133 1.00 94.81 198 ARG A CA 1
ATOM 1735 C C . ARG A 1 198 ? 14.269 11.473 -25.172 1.00 94.81 198 ARG A C 1
ATOM 1737 O O . ARG A 1 198 ? 15.460 11.552 -24.924 1.00 94.81 198 ARG A O 1
ATOM 1744 N N . ARG A 1 199 ? 13.825 10.994 -26.341 1.00 91.62 199 ARG A N 1
ATOM 1745 C CA . ARG A 1 199 ? 14.740 10.602 -27.434 1.00 91.62 199 ARG A CA 1
ATOM 1746 C C . ARG A 1 199 ? 15.491 11.781 -28.058 1.00 91.62 199 ARG A C 1
ATOM 1748 O O . ARG A 1 199 ? 16.554 11.560 -28.615 1.00 91.62 199 ARG A O 1
ATOM 1755 N N . GLN A 1 200 ? 14.943 12.991 -28.005 1.00 88.19 200 GLN A N 1
ATOM 1756 C CA . GLN A 1 200 ? 15.601 14.190 -28.533 1.00 88.19 200 GLN A CA 1
ATOM 1757 C C . GLN A 1 200 ? 16.604 14.774 -27.533 1.00 88.19 200 GLN A C 1
ATOM 1759 O O . GLN A 1 200 ? 17.662 15.238 -27.937 1.00 88.19 200 GLN A O 1
ATOM 1764 N N . THR A 1 201 ? 16.281 14.742 -26.237 1.00 91.56 201 THR A N 1
ATOM 1765 C CA . THR A 1 201 ? 17.097 15.370 -25.187 1.00 91.56 201 THR A CA 1
ATOM 1766 C C . THR A 1 201 ? 18.155 14.437 -24.602 1.00 91.56 201 THR A C 1
ATOM 1768 O O . THR A 1 201 ? 19.213 14.890 -24.186 1.00 91.56 201 THR A O 1
ATOM 1771 N N . ASP A 1 202 ? 17.870 13.134 -24.521 1.00 92.12 202 ASP A N 1
ATOM 1772 C CA . ASP A 1 202 ? 18.753 12.129 -23.924 1.00 92.12 202 ASP A CA 1
ATOM 1773 C C . ASP A 1 202 ? 19.347 11.241 -25.028 1.00 92.12 202 ASP A C 1
ATOM 1775 O O . ASP A 1 202 ? 18.785 10.212 -25.421 1.00 92.12 202 ASP A O 1
ATOM 1779 N N . SER A 1 203 ? 20.513 11.656 -25.534 1.00 88.19 203 SER A N 1
ATOM 1780 C CA . SER A 1 203 ? 21.263 10.946 -26.578 1.00 88.19 203 SER A CA 1
ATOM 1781 C C . SER A 1 203 ? 21.602 9.505 -26.182 1.00 88.19 203 SER A C 1
ATOM 1783 O O . SER A 1 203 ? 21.558 8.611 -27.027 1.00 88.19 203 SER A O 1
ATOM 1785 N N . LYS A 1 204 ? 21.884 9.241 -24.897 1.00 91.00 204 LYS A N 1
ATOM 1786 C CA . LYS A 1 204 ? 22.176 7.888 -24.396 1.00 91.00 204 LYS A CA 1
ATOM 1787 C C . LYS A 1 204 ? 20.933 7.004 -24.480 1.00 91.00 204 LYS A C 1
ATOM 1789 O O . LYS A 1 204 ? 21.007 5.866 -24.952 1.00 91.00 204 LYS A O 1
ATOM 1794 N N . TYR A 1 205 ? 19.775 7.525 -24.078 1.00 92.06 205 TYR A N 1
ATOM 1795 C CA . TYR A 1 205 ? 18.500 6.823 -24.220 1.00 92.06 205 TYR A CA 1
ATOM 1796 C C . TYR A 1 205 ? 18.148 6.561 -25.689 1.00 92.06 205 TYR A C 1
ATOM 1798 O O . TYR A 1 205 ? 17.738 5.449 -26.028 1.00 92.06 205 TYR A O 1
ATOM 1806 N N . ALA A 1 206 ? 18.352 7.543 -26.569 1.00 91.00 206 ALA A N 1
ATOM 1807 C CA . ALA A 1 206 ? 18.111 7.397 -28.002 1.00 91.00 206 ALA A CA 1
ATOM 1808 C C . ALA A 1 206 ? 18.964 6.278 -28.619 1.00 91.00 206 ALA A C 1
ATOM 1810 O O . ALA A 1 206 ? 18.431 5.408 -29.312 1.00 91.00 206 ALA A O 1
ATOM 1811 N N . LEU A 1 207 ? 20.262 6.253 -28.300 1.00 89.94 207 LEU A N 1
ATOM 1812 C CA . LEU A 1 207 ? 21.182 5.207 -28.743 1.00 89.94 207 LEU A CA 1
ATOM 1813 C C . LEU A 1 207 ? 20.775 3.828 -28.226 1.00 89.94 207 LEU A C 1
ATOM 1815 O O . LEU A 1 207 ? 20.708 2.875 -28.996 1.00 89.94 207 LEU A O 1
ATOM 1819 N N . THR A 1 208 ? 20.420 3.737 -26.945 1.00 93.06 208 THR A N 1
ATOM 1820 C CA . THR A 1 208 ? 19.983 2.477 -26.328 1.00 93.06 208 THR A CA 1
ATOM 1821 C C . THR A 1 208 ? 18.747 1.908 -27.030 1.00 93.06 208 THR A C 1
ATOM 1823 O O . THR A 1 208 ? 18.668 0.706 -27.272 1.00 93.06 208 THR A O 1
ATOM 1826 N N . VAL A 1 209 ? 17.769 2.756 -27.374 1.00 93.12 209 VAL A N 1
ATOM 1827 C CA . VAL A 1 209 ? 16.561 2.323 -28.098 1.00 93.12 209 VAL A CA 1
ATOM 1828 C C . VAL A 1 209 ? 16.919 1.803 -29.491 1.00 93.12 209 VAL A C 1
ATOM 1830 O O . VAL A 1 209 ? 16.400 0.769 -29.901 1.00 93.12 209 VAL A O 1
ATOM 1833 N N . GLN A 1 210 ? 17.826 2.476 -30.201 1.00 91.19 210 GLN A N 1
ATOM 1834 C CA . GLN A 1 210 ? 18.256 2.050 -31.535 1.00 91.19 210 GLN A CA 1
ATOM 1835 C C . GLN A 1 210 ? 19.023 0.722 -31.485 1.00 91.19 210 GLN A C 1
ATOM 1837 O O . GLN A 1 210 ? 18.717 -0.167 -32.274 1.00 91.19 210 GLN A O 1
ATOM 1842 N N . LEU A 1 211 ? 19.951 0.550 -30.537 1.00 92.31 211 LEU A N 1
ATOM 1843 C CA . LEU A 1 211 ? 20.687 -0.707 -30.348 1.00 92.31 211 LEU A CA 1
ATOM 1844 C C . LEU A 1 211 ? 19.740 -1.867 -30.006 1.00 92.31 211 LEU A C 1
ATOM 1846 O O . LEU A 1 211 ? 19.838 -2.936 -30.596 1.00 92.31 211 LEU A O 1
ATOM 1850 N N . ARG A 1 212 ? 18.752 -1.649 -29.128 1.00 92.69 212 ARG A N 1
ATOM 1851 C CA . ARG A 1 212 ? 17.718 -2.659 -28.834 1.00 92.69 212 ARG A CA 1
ATOM 1852 C C . ARG A 1 212 ? 16.910 -3.049 -30.064 1.00 92.69 212 ARG A C 1
ATOM 1854 O O . ARG A 1 212 ? 16.644 -4.230 -30.259 1.00 92.69 212 ARG A O 1
ATOM 1861 N N . ASN A 1 213 ? 16.537 -2.074 -30.891 1.00 92.31 213 ASN A N 1
ATOM 1862 C CA . ASN A 1 213 ? 15.837 -2.355 -32.140 1.00 92.31 213 ASN A CA 1
ATOM 1863 C C . ASN A 1 213 ? 16.726 -3.155 -33.103 1.00 92.31 213 ASN A C 1
ATOM 1865 O O . ASN A 1 213 ? 16.227 -4.074 -33.740 1.00 92.31 213 ASN A O 1
ATOM 1869 N N . ARG A 1 214 ? 18.032 -2.859 -33.183 1.00 91.19 214 ARG A N 1
ATOM 1870 C CA . ARG A 1 214 ? 18.987 -3.635 -33.993 1.00 91.19 214 ARG A CA 1
ATOM 1871 C C . ARG A 1 214 ? 19.092 -5.081 -33.523 1.00 91.19 214 ARG A C 1
ATOM 1873 O O . ARG A 1 214 ? 18.974 -5.966 -34.357 1.00 91.19 214 ARG A O 1
ATOM 1880 N N . VAL A 1 215 ? 19.220 -5.309 -32.215 1.00 91.12 215 VAL A N 1
ATOM 1881 C CA . VAL A 1 215 ? 19.178 -6.658 -31.627 1.00 91.12 215 VAL A CA 1
ATOM 1882 C C . VAL A 1 215 ? 17.880 -7.362 -32.019 1.00 91.12 215 VAL A C 1
ATOM 1884 O O . VAL A 1 215 ? 17.919 -8.463 -32.552 1.00 91.12 215 VAL A O 1
ATOM 1887 N N . TRP A 1 216 ? 16.728 -6.710 -31.834 1.00 91.38 216 TRP A N 1
ATOM 1888 C CA . TRP A 1 216 ? 15.435 -7.296 -32.195 1.00 91.38 216 TRP A CA 1
ATOM 1889 C C . TRP A 1 216 ? 15.343 -7.686 -33.675 1.00 91.38 216 TRP A C 1
ATOM 1891 O O . TRP A 1 216 ? 14.912 -8.795 -33.976 1.00 91.38 216 TRP A O 1
ATOM 1901 N N . HIS A 1 217 ? 15.768 -6.806 -34.586 1.00 90.50 217 HIS A N 1
ATOM 1902 C CA . HIS A 1 217 ? 15.806 -7.104 -36.019 1.00 90.50 217 HIS A CA 1
ATOM 1903 C C . HIS A 1 217 ? 16.750 -8.263 -36.331 1.00 90.50 217 HIS A C 1
ATOM 1905 O O . HIS A 1 217 ? 16.365 -9.171 -37.050 1.00 90.50 217 HIS A O 1
ATOM 1911 N N . ALA A 1 218 ? 17.940 -8.281 -35.733 1.00 90.19 218 ALA A N 1
ATOM 1912 C CA . ALA A 1 218 ? 18.905 -9.345 -35.961 1.00 90.19 218 ALA A CA 1
ATOM 1913 C C . ALA A 1 218 ? 18.353 -10.719 -35.548 1.00 90.19 218 ALA A C 1
ATOM 1915 O O . ALA A 1 218 ? 18.409 -11.662 -36.326 1.00 90.19 218 ALA A O 1
ATOM 1916 N N . PHE A 1 219 ? 17.718 -10.818 -34.377 1.00 90.25 219 PHE A N 1
ATOM 1917 C CA . PHE A 1 219 ? 17.055 -12.058 -33.967 1.00 90.25 219 PHE A CA 1
ATOM 1918 C C . PHE A 1 219 ? 15.859 -12.417 -34.850 1.00 90.25 219 PHE A C 1
ATOM 1920 O O . PHE A 1 219 ? 15.643 -13.590 -35.131 1.00 90.25 219 PHE A O 1
ATOM 1927 N N . LYS A 1 220 ? 15.065 -11.429 -35.272 1.00 89.50 220 LYS A N 1
ATOM 1928 C CA . LYS A 1 220 ? 13.923 -11.670 -36.158 1.00 89.50 220 LYS A CA 1
ATOM 1929 C C . LYS A 1 220 ? 14.364 -12.216 -37.520 1.00 89.50 220 LYS A C 1
ATOM 1931 O O . LYS A 1 220 ? 13.661 -13.053 -38.075 1.00 89.50 220 LYS A O 1
ATOM 1936 N N . ASP A 1 221 ? 15.479 -11.715 -38.039 1.00 88.75 221 ASP A N 1
ATOM 1937 C CA . ASP A 1 221 ? 15.924 -11.989 -39.403 1.00 88.75 221 ASP A CA 1
ATOM 1938 C C . ASP A 1 221 ? 16.884 -13.195 -39.478 1.00 88.75 221 ASP A C 1
ATOM 1940 O O . ASP A 1 221 ? 16.911 -13.867 -40.506 1.00 88.75 221 ASP A O 1
ATOM 1944 N N . TYR A 1 222 ? 17.649 -13.486 -38.412 1.00 88.12 222 TYR A N 1
ATOM 1945 C CA . TYR A 1 222 ? 18.738 -14.478 -38.438 1.00 88.12 222 TYR A CA 1
ATOM 1946 C C . TYR A 1 222 ? 18.626 -15.633 -37.426 1.00 88.12 222 TYR A C 1
ATOM 1948 O O . TYR A 1 222 ? 19.354 -16.605 -37.581 1.00 88.12 222 TYR A O 1
ATOM 1956 N N . SER A 1 223 ? 17.757 -15.580 -36.405 1.00 87.62 223 SER A N 1
ATOM 1957 C CA . SER A 1 223 ? 17.588 -16.721 -35.479 1.00 87.62 223 SER A CA 1
ATOM 1958 C C . SER A 1 223 ? 16.571 -17.723 -36.016 1.00 87.62 223 SER A C 1
ATOM 1960 O O . SER A 1 223 ? 15.479 -17.343 -36.443 1.00 87.62 223 SER A O 1
ATOM 1962 N N . THR A 1 224 ? 16.874 -19.017 -35.902 1.00 84.12 224 THR A N 1
ATOM 1963 C CA . THR A 1 224 ? 15.945 -20.090 -36.293 1.00 84.12 224 THR A CA 1
ATOM 1964 C C . THR A 1 224 ? 14.783 -20.253 -35.312 1.00 84.12 224 THR A C 1
ATOM 1966 O O . THR A 1 224 ? 13.676 -20.632 -35.696 1.00 84.12 224 THR A O 1
ATOM 1969 N N . THR A 1 225 ? 15.002 -19.945 -34.030 1.00 79.62 225 THR A N 1
ATOM 1970 C CA . THR A 1 225 ? 14.002 -20.163 -32.973 1.00 79.62 225 THR A CA 1
ATOM 1971 C C . THR A 1 225 ? 13.001 -19.016 -32.831 1.00 79.62 225 THR A C 1
ATOM 1973 O O . THR A 1 225 ? 11.933 -19.202 -32.237 1.00 79.62 225 THR A O 1
ATOM 1976 N N . GLY A 1 226 ? 13.359 -17.812 -33.301 1.00 69.94 226 GLY A N 1
ATOM 1977 C CA . GLY A 1 226 ? 12.580 -16.576 -33.152 1.00 69.94 226 GLY A CA 1
ATOM 1978 C C . GLY A 1 226 ? 12.352 -16.129 -31.697 1.00 69.94 226 GLY A C 1
ATOM 1979 O O . GLY A 1 226 ? 11.620 -15.165 -31.446 1.00 69.94 226 GLY A O 1
ATOM 1980 N N . LYS A 1 227 ? 12.943 -16.821 -30.711 1.00 74.50 227 LYS A N 1
ATOM 1981 C CA . LYS A 1 227 ? 12.771 -16.546 -29.279 1.00 74.50 227 LYS A CA 1
ATOM 1982 C C . LYS A 1 227 ? 13.876 -15.619 -28.788 1.00 74.50 227 LYS A C 1
ATOM 1984 O O . LYS A 1 227 ? 15.029 -16.014 -28.674 1.00 74.50 227 LYS A O 1
ATOM 1989 N N . ILE A 1 228 ? 13.488 -14.406 -28.406 1.00 82.38 228 ILE A N 1
ATOM 1990 C CA . ILE A 1 228 ? 14.412 -13.381 -27.912 1.00 82.38 228 ILE A CA 1
ATOM 1991 C C . ILE A 1 228 ? 14.412 -13.390 -26.385 1.00 82.38 228 ILE A C 1
ATOM 1993 O O . ILE A 1 228 ? 13.394 -13.092 -25.751 1.00 82.38 228 ILE A O 1
ATOM 1997 N N . LYS A 1 229 ? 15.559 -13.713 -25.789 1.00 84.69 229 LYS A N 1
ATOM 1998 C CA . LYS A 1 229 ? 15.800 -13.577 -24.348 1.00 84.69 229 LYS A CA 1
ATOM 1999 C C . LYS A 1 229 ? 16.204 -12.133 -23.998 1.00 84.69 229 LYS A C 1
ATOM 2001 O O . LYS A 1 229 ? 16.532 -11.336 -24.880 1.00 84.69 229 LYS A O 1
ATOM 2006 N N . PRO A 1 230 ? 16.162 -11.735 -22.717 1.00 86.56 230 PRO A N 1
ATOM 2007 C CA . PRO A 1 230 ? 16.733 -10.468 -22.275 1.00 86.56 230 PRO A CA 1
ATOM 2008 C C . PRO A 1 230 ? 18.196 -10.308 -22.715 1.00 86.56 230 PRO A C 1
ATOM 2010 O O . PRO A 1 230 ? 18.987 -11.233 -22.586 1.00 86.56 230 PRO A O 1
ATOM 2013 N N . ALA A 1 231 ? 18.575 -9.107 -23.158 1.00 88.06 231 ALA A N 1
ATOM 2014 C CA . ALA A 1 231 ? 19.926 -8.789 -23.641 1.00 88.06 231 ALA A CA 1
ATOM 2015 C C . ALA A 1 231 ? 21.057 -9.206 -22.674 1.00 88.06 231 ALA A C 1
ATOM 2017 O O . ALA A 1 231 ? 22.120 -9.631 -23.112 1.00 88.06 231 ALA A O 1
ATOM 2018 N N . CYS A 1 232 ? 20.805 -9.138 -21.362 1.00 87.06 232 CYS A N 1
ATOM 2019 C CA . CYS A 1 232 ? 21.755 -9.563 -20.335 1.00 87.06 232 CYS A CA 1
ATOM 2020 C C . CYS A 1 232 ? 22.054 -11.068 -20.353 1.00 87.06 232 CYS A C 1
ATOM 2022 O O . CYS A 1 232 ? 23.150 -11.455 -19.970 1.00 87.06 232 CYS A O 1
ATOM 2024 N N . GLU A 1 233 ? 21.112 -11.911 -20.789 1.00 88.94 233 GLU A N 1
ATOM 2025 C CA . GLU A 1 233 ? 21.341 -13.358 -20.916 1.00 88.94 233 GLU A CA 1
ATOM 2026 C C . GLU A 1 233 ? 22.302 -13.682 -22.065 1.00 88.94 233 GLU A C 1
ATOM 2028 O O . GLU A 1 233 ? 23.002 -14.682 -21.997 1.00 88.94 233 GLU A O 1
ATOM 2033 N N . TYR A 1 234 ? 22.376 -12.810 -23.074 1.00 88.56 234 TYR A N 1
ATOM 2034 C CA . TYR A 1 234 ? 23.328 -12.902 -24.185 1.00 88.56 234 TYR A CA 1
ATOM 2035 C C . TYR A 1 234 ? 24.642 -12.145 -23.921 1.00 88.56 234 TYR A C 1
ATOM 2037 O O . TYR A 1 234 ? 25.481 -12.036 -24.807 1.00 88.56 234 TYR A O 1
ATOM 2045 N N . GLY A 1 235 ? 24.814 -11.551 -22.734 1.00 89.50 235 GLY A N 1
ATOM 2046 C CA . GLY A 1 235 ? 26.001 -10.755 -22.407 1.00 89.50 235 GLY A CA 1
ATOM 2047 C C . GLY A 1 235 ? 26.100 -9.402 -23.126 1.00 89.50 235 GLY A C 1
ATOM 2048 O O . GLY A 1 235 ? 27.181 -8.824 -23.170 1.00 89.50 235 GLY A O 1
ATOM 2049 N N . ILE A 1 236 ? 24.999 -8.876 -23.675 1.00 92.69 236 ILE A N 1
ATOM 2050 C CA . ILE A 1 236 ? 24.996 -7.597 -24.403 1.00 92.69 236 ILE A CA 1
ATOM 2051 C C . ILE A 1 236 ? 24.952 -6.425 -23.414 1.00 92.69 236 ILE A C 1
ATOM 2053 O O . ILE A 1 236 ? 23.951 -6.227 -22.714 1.00 92.69 236 ILE A O 1
ATOM 2057 N N . ASP A 1 237 ? 25.995 -5.592 -23.424 1.00 94.25 237 ASP A N 1
ATOM 2058 C CA . ASP A 1 237 ? 26.072 -4.361 -22.634 1.00 94.25 237 ASP A CA 1
ATOM 2059 C C . ASP A 1 237 ? 25.954 -3.102 -23.511 1.00 94.25 237 ASP A C 1
ATOM 2061 O O . ASP A 1 237 ? 26.917 -2.582 -24.076 1.00 94.25 237 ASP A O 1
ATOM 2065 N N . TYR A 1 238 ? 24.737 -2.554 -23.576 1.00 94.06 238 TYR A N 1
ATOM 2066 C CA . TYR A 1 238 ? 24.475 -1.304 -24.293 1.00 94.06 238 TYR A CA 1
ATOM 2067 C C . TYR A 1 238 ? 25.246 -0.107 -23.734 1.00 94.06 238 TYR A C 1
ATOM 2069 O O . TYR A 1 238 ? 25.517 0.831 -24.481 1.00 94.06 238 TYR A O 1
ATOM 2077 N N . ALA A 1 239 ? 25.549 -0.084 -22.433 1.00 94.12 239 ALA A N 1
ATOM 2078 C CA . ALA A 1 239 ? 26.283 1.026 -21.844 1.00 94.12 239 ALA A CA 1
ATOM 2079 C C . ALA A 1 239 ? 27.737 1.017 -22.320 1.00 94.12 239 ALA A C 1
ATOM 2081 O O . ALA A 1 239 ? 28.225 2.076 -22.707 1.00 94.12 239 ALA A O 1
ATOM 2082 N N . ALA A 1 240 ? 28.366 -0.160 -22.370 1.00 94.75 240 ALA A N 1
ATOM 2083 C CA . ALA A 1 240 ? 29.718 -0.331 -22.893 1.00 94.75 240 ALA A CA 1
ATOM 2084 C C . ALA A 1 240 ? 29.819 0.068 -24.377 1.00 94.75 240 ALA A C 1
ATOM 2086 O O . ALA A 1 240 ? 30.689 0.858 -24.731 1.00 94.75 240 ALA A O 1
ATOM 2087 N N . ILE A 1 241 ? 28.875 -0.367 -25.227 1.00 94.56 241 ILE A N 1
ATOM 2088 C CA . ILE A 1 241 ? 28.834 0.037 -26.649 1.00 94.56 241 ILE A CA 1
ATOM 2089 C C . ILE A 1 241 ? 28.716 1.563 -26.788 1.00 94.56 241 ILE A C 1
ATOM 2091 O O . ILE A 1 241 ? 29.406 2.187 -27.588 1.00 94.56 241 ILE A O 1
ATOM 2095 N N . ILE A 1 242 ? 27.821 2.189 -26.016 1.00 93.69 242 ILE A N 1
ATOM 2096 C CA . ILE A 1 242 ? 27.616 3.644 -26.085 1.00 93.69 242 ILE A CA 1
ATOM 2097 C C . ILE A 1 242 ? 28.858 4.405 -25.614 1.00 93.69 242 ILE A C 1
ATOM 2099 O O . ILE A 1 242 ? 29.123 5.486 -26.137 1.00 93.69 242 ILE A O 1
ATOM 2103 N N . GLU A 1 243 ? 29.581 3.870 -24.630 1.00 94.69 243 GLU A N 1
ATOM 2104 C CA . GLU A 1 243 ? 30.830 4.455 -24.148 1.00 94.69 243 GLU A CA 1
ATOM 2105 C C . GLU A 1 243 ? 31.941 4.348 -25.197 1.00 94.69 243 GLU A C 1
ATOM 2107 O O . GLU A 1 243 ? 32.596 5.348 -25.467 1.00 94.69 243 GLU A O 1
ATOM 2112 N N . HIS A 1 244 ? 32.077 3.189 -25.850 1.00 93.94 244 HIS A N 1
ATOM 2113 C CA . HIS A 1 244 ? 33.035 2.966 -26.937 1.00 93.94 244 HIS A CA 1
ATOM 2114 C C . HIS A 1 244 ? 32.798 3.890 -28.140 1.00 93.94 244 HIS A C 1
ATOM 2116 O O . HIS A 1 244 ? 33.739 4.383 -28.745 1.00 93.94 244 HIS A O 1
ATOM 2122 N N . LEU A 1 245 ? 31.537 4.201 -28.451 1.00 91.19 245 LEU A N 1
ATOM 2123 C CA . LEU A 1 245 ? 31.170 5.103 -29.550 1.00 91.19 245 LEU A CA 1
ATOM 2124 C C . LEU A 1 245 ? 31.431 6.597 -29.264 1.00 91.19 245 LEU A C 1
ATOM 2126 O O . LEU A 1 245 ? 30.987 7.443 -30.047 1.00 91.19 245 LEU A O 1
ATOM 2130 N N . LYS A 1 246 ? 32.067 6.958 -28.143 1.00 91.00 246 LYS A N 1
ATOM 2131 C CA . LYS A 1 246 ? 32.482 8.341 -27.867 1.00 91.00 246 LYS A CA 1
ATOM 2132 C C . LYS A 1 246 ? 33.877 8.622 -28.459 1.00 91.00 246 LYS A C 1
ATOM 2134 O O . LYS A 1 246 ? 34.725 7.743 -28.409 1.00 91.00 246 LYS A O 1
ATOM 2139 N N . PRO A 1 247 ? 34.157 9.859 -28.915 1.00 88.00 247 PRO A N 1
ATOM 2140 C CA . PRO A 1 247 ? 33.258 11.011 -28.957 1.00 88.00 247 PRO A CA 1
ATOM 2141 C C . PRO A 1 247 ? 32.189 10.869 -30.046 1.00 88.00 247 PRO A C 1
ATOM 2143 O O . PRO A 1 247 ? 32.371 10.205 -31.060 1.00 88.00 247 PRO A O 1
ATOM 2146 N N . PHE A 1 248 ? 31.032 11.493 -29.824 1.00 87.31 248 PHE A N 1
ATOM 2147 C CA . PHE A 1 248 ? 29.958 11.448 -30.808 1.00 87.31 248 PHE A CA 1
ATOM 2148 C C . PHE A 1 248 ? 30.201 12.469 -31.927 1.00 87.31 248 PHE A C 1
ATOM 2150 O O . PHE A 1 248 ? 30.493 13.621 -31.604 1.00 87.31 248 PHE A O 1
ATOM 2157 N N . PRO A 1 249 ? 29.985 12.104 -33.205 1.00 86.50 249 PRO A N 1
ATOM 2158 C CA . PRO A 1 249 ? 30.063 13.054 -34.307 1.00 86.50 249 PRO A CA 1
ATOM 2159 C C . PRO A 1 249 ? 29.114 14.239 -34.090 1.00 86.50 249 PRO A C 1
ATOM 2161 O O . PRO A 1 249 ? 27.963 14.043 -33.676 1.00 86.50 249 PRO A O 1
ATOM 2164 N N . ALA A 1 250 ? 29.579 15.455 -34.398 1.00 82.12 250 ALA A N 1
ATOM 2165 C CA . ALA A 1 250 ? 28.773 16.676 -34.303 1.00 82.12 250 ALA A CA 1
ATOM 2166 C C . ALA A 1 250 ? 27.527 16.588 -35.207 1.00 82.12 250 ALA A C 1
ATOM 2168 O O . ALA A 1 250 ? 26.401 16.816 -34.764 1.00 82.12 250 ALA A O 1
ATOM 2169 N N . GLU A 1 251 ? 27.710 16.124 -36.446 1.00 86.12 251 GLU A N 1
ATOM 2170 C CA . GLU A 1 251 ? 26.644 15.879 -37.424 1.00 86.12 251 GLU A CA 1
ATOM 2171 C C . GLU A 1 251 ? 26.156 14.425 -37.382 1.00 86.12 251 GLU A C 1
ATOM 2173 O O . GLU A 1 251 ? 26.180 13.704 -38.376 1.00 86.12 251 GLU A O 1
ATOM 2178 N N . ARG A 1 252 ? 25.685 13.962 -36.217 1.00 81.44 252 ARG A N 1
ATOM 2179 C CA . ARG A 1 252 ? 25.260 12.559 -36.007 1.00 81.44 252 ARG A CA 1
ATOM 2180 C C . ARG A 1 252 ? 24.267 12.029 -37.057 1.00 81.44 252 ARG A C 1
ATOM 2182 O O . ARG A 1 252 ? 24.192 10.824 -37.262 1.00 81.44 252 ARG A O 1
ATOM 2189 N N . TRP A 1 253 ? 23.487 12.899 -37.692 1.00 81.81 253 TRP A N 1
ATOM 2190 C CA . TRP A 1 253 ? 22.516 12.533 -38.727 1.00 81.81 253 TRP A CA 1
ATOM 2191 C C . TRP A 1 253 ? 23.161 12.035 -40.035 1.00 81.81 253 TRP A C 1
ATOM 2193 O O . TRP A 1 253 ? 22.489 11.327 -40.777 1.00 81.81 253 TRP A O 1
ATOM 2203 N N . ARG A 1 254 ? 24.444 12.337 -40.291 1.00 90.88 254 ARG A N 1
ATOM 2204 C CA . ARG A 1 254 ? 25.208 11.839 -41.455 1.00 90.88 254 ARG A CA 1
ATOM 2205 C C . ARG A 1 254 ? 25.845 10.472 -41.234 1.00 90.88 254 ARG A C 1
ATOM 2207 O O . ARG A 1 254 ? 26.229 9.814 -42.196 1.00 90.88 254 ARG A O 1
ATOM 2214 N N . TYR A 1 255 ? 25.954 10.047 -39.978 1.00 91.19 255 TYR A N 1
ATOM 2215 C CA . TYR A 1 255 ? 26.647 8.822 -39.604 1.00 91.19 255 TYR A CA 1
ATOM 2216 C C . TYR A 1 255 ? 25.661 7.725 -39.210 1.00 91.19 255 TYR A C 1
ATOM 2218 O O . TYR A 1 255 ? 24.750 7.905 -38.393 1.00 91.19 255 TYR A O 1
ATOM 2226 N N . HIS A 1 256 ? 25.891 6.533 -39.741 1.00 89.69 256 HIS A N 1
ATOM 2227 C CA . HIS A 1 256 ? 25.273 5.313 -39.264 1.00 89.69 256 HIS A CA 1
ATOM 2228 C C . HIS A 1 256 ? 26.121 4.673 -38.162 1.00 89.69 256 HIS A C 1
ATOM 2230 O O . HIS A 1 256 ? 27.340 4.798 -38.118 1.00 89.69 256 HIS A O 1
ATOM 2236 N N . LYS A 1 257 ? 25.432 3.976 -37.255 1.00 90.00 257 LYS A N 1
ATOM 2237 C CA . LYS A 1 257 ? 26.074 3.030 -36.338 1.00 90.00 257 LYS A CA 1
ATOM 2238 C C . LYS A 1 257 ? 26.180 1.720 -37.077 1.00 90.00 257 LYS A C 1
ATOM 2240 O O . LYS A 1 257 ? 25.155 1.062 -37.289 1.00 90.00 257 LYS A O 1
ATOM 2245 N N . ASP A 1 258 ? 27.382 1.432 -37.520 1.00 91.25 258 ASP A N 1
ATOM 2246 C CA . ASP A 1 258 ? 27.699 0.265 -38.313 1.00 91.25 258 ASP A CA 1
ATOM 2247 C C . ASP A 1 258 ? 28.266 -0.847 -37.426 1.00 91.25 258 ASP A C 1
ATOM 2249 O O . ASP A 1 258 ? 28.821 -0.575 -36.359 1.00 91.25 258 ASP A O 1
ATOM 2253 N N . HIS A 1 259 ? 28.092 -2.091 -37.877 1.00 91.81 259 HIS A N 1
ATOM 2254 C CA . HIS A 1 259 ? 28.819 -3.226 -37.326 1.00 91.81 259 HIS A CA 1
ATOM 2255 C C . HIS A 1 259 ? 30.016 -3.510 -38.232 1.00 91.81 259 HIS A C 1
ATOM 2257 O O . HIS A 1 259 ? 29.819 -3.772 -39.421 1.00 91.81 259 HIS A O 1
ATOM 2263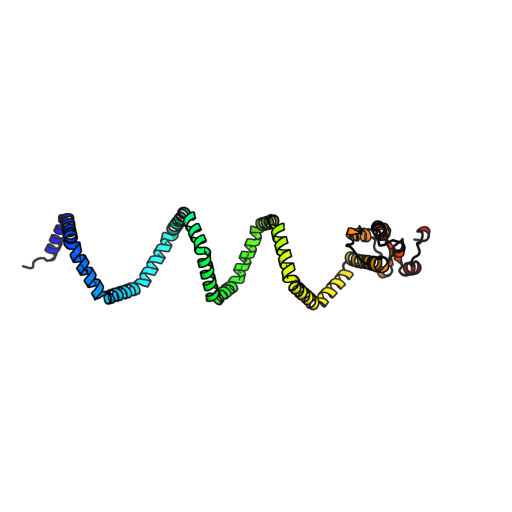 N N . ILE A 1 260 ? 31.237 -3.484 -37.692 1.00 91.19 260 ILE A N 1
ATOM 2264 C CA . ILE A 1 260 ? 32.478 -3.718 -38.450 1.00 91.19 260 ILE A CA 1
ATOM 2265 C C . ILE A 1 260 ? 32.385 -5.056 -39.185 1.00 91.19 260 ILE A C 1
ATOM 2267 O O . ILE A 1 260 ? 32.454 -5.088 -40.417 1.00 91.19 260 ILE A O 1
ATOM 2271 N N . LYS A 1 261 ? 32.103 -6.130 -38.446 1.00 91.62 261 LYS A N 1
ATOM 2272 C CA . LYS A 1 261 ? 31.664 -7.411 -38.985 1.00 91.62 261 LYS A CA 1
ATOM 2273 C C . LYS A 1 261 ? 30.127 -7.411 -39.070 1.00 91.62 261 LYS A C 1
ATOM 2275 O O . LYS A 1 261 ? 29.458 -7.221 -38.051 1.00 91.62 261 LYS A O 1
ATOM 2280 N N . PRO A 1 262 ? 29.538 -7.606 -40.262 1.00 91.94 262 PRO A N 1
ATOM 2281 C CA . PRO A 1 262 ? 28.102 -7.462 -40.468 1.00 91.94 262 PRO A CA 1
ATOM 2282 C C . PRO A 1 262 ? 27.315 -8.547 -39.728 1.00 91.94 262 PRO A C 1
ATOM 2284 O O . PRO A 1 262 ? 27.728 -9.705 -39.674 1.00 91.94 262 PRO A O 1
ATOM 2287 N N . LEU A 1 263 ? 26.133 -8.192 -39.215 1.00 91.94 263 LEU A N 1
ATOM 2288 C CA . LEU A 1 263 ? 25.299 -9.090 -38.403 1.00 91.94 263 LEU A CA 1
ATOM 2289 C C . LEU A 1 263 ? 24.947 -10.408 -39.110 1.00 91.94 263 LEU A C 1
ATOM 2291 O O . LEU A 1 263 ? 24.901 -11.444 -38.467 1.00 91.94 263 LEU A O 1
ATOM 2295 N N . CYS A 1 264 ? 24.772 -10.398 -40.433 1.00 89.56 264 CYS A N 1
ATOM 2296 C CA . CYS A 1 264 ? 24.457 -11.603 -41.208 1.00 89.56 264 CYS A CA 1
ATOM 2297 C C . CYS A 1 264 ? 25.578 -12.657 -41.248 1.00 89.56 264 CYS A C 1
ATOM 2299 O O . CYS A 1 264 ? 25.372 -13.726 -41.808 1.00 89.56 264 CYS A O 1
ATOM 2301 N N . SER A 1 265 ? 26.772 -12.337 -40.744 1.00 91.38 265 SER A N 1
ATOM 2302 C CA . SER A 1 265 ? 27.920 -13.252 -40.701 1.00 91.38 265 SER A CA 1
ATOM 2303 C C . SER A 1 265 ? 28.082 -13.973 -39.359 1.00 91.38 265 SER A C 1
ATOM 2305 O O . SER A 1 265 ? 29.061 -14.695 -39.173 1.00 91.38 265 SER A O 1
ATOM 2307 N N . PHE A 1 266 ? 27.162 -13.746 -38.421 1.00 92.12 266 PHE A N 1
ATOM 2308 C CA . PHE A 1 266 ? 27.124 -14.416 -37.127 1.00 92.12 266 PHE A CA 1
ATOM 2309 C C . PHE A 1 266 ? 25.949 -15.386 -37.069 1.00 92.12 266 PHE A C 1
ATOM 2311 O O . PHE A 1 266 ? 24.892 -15.127 -37.648 1.00 92.12 266 PHE A O 1
ATOM 2318 N N . ASP A 1 267 ? 26.131 -16.462 -36.316 1.00 90.50 267 ASP A N 1
ATOM 2319 C CA . ASP A 1 267 ? 25.054 -17.346 -35.900 1.00 90.50 267 ASP A CA 1
ATOM 2320 C C . ASP A 1 267 ? 24.321 -16.748 -34.687 1.00 90.50 267 ASP A C 1
ATOM 2322 O O . ASP A 1 267 ? 24.923 -16.443 -33.657 1.00 90.50 267 ASP A O 1
ATOM 2326 N N . PHE A 1 268 ? 23.008 -16.559 -34.825 1.00 89.56 268 PHE A N 1
ATOM 2327 C CA . PHE A 1 268 ? 22.134 -15.978 -33.802 1.00 89.56 268 PHE A CA 1
ATOM 2328 C C . PHE A 1 268 ? 21.465 -17.014 -32.895 1.00 89.56 268 PHE A C 1
ATOM 2330 O O . PHE A 1 268 ? 20.666 -16.645 -32.028 1.00 89.56 268 PHE A O 1
ATOM 2337 N N . ASP A 1 269 ? 21.799 -18.289 -33.065 1.00 87.50 269 ASP A N 1
ATOM 2338 C CA . ASP A 1 269 ? 21.434 -19.353 -32.137 1.00 87.50 269 ASP A CA 1
ATOM 2339 C C . ASP A 1 269 ? 22.615 -19.751 -31.219 1.00 87.50 269 ASP A C 1
ATOM 2341 O O . ASP A 1 269 ? 22.406 -20.422 -30.204 1.00 87.50 269 ASP A O 1
ATOM 2345 N N . ASP A 1 270 ? 23.822 -19.229 -31.486 1.00 89.62 270 ASP A N 1
ATOM 2346 C CA . ASP A 1 270 ? 25.015 -19.330 -30.635 1.00 89.62 270 ASP A CA 1
ATOM 2347 C C . ASP A 1 270 ? 25.212 -18.070 -29.763 1.00 89.62 270 ASP A C 1
ATOM 2349 O O . ASP A 1 270 ? 25.428 -16.953 -30.240 1.00 89.62 270 ASP A O 1
ATOM 2353 N N . SER A 1 271 ? 25.169 -18.251 -28.439 1.00 88.94 271 SER A N 1
ATOM 2354 C CA . SER A 1 271 ? 25.263 -17.149 -27.475 1.00 88.94 271 SER A CA 1
ATOM 2355 C C . SER A 1 271 ? 26.611 -16.423 -27.497 1.00 88.94 271 SER A C 1
ATOM 2357 O O . SER A 1 271 ? 26.635 -15.216 -27.244 1.00 88.94 271 SER A O 1
ATOM 2359 N N . GLU A 1 272 ? 27.720 -17.114 -27.773 1.00 90.94 272 GLU A N 1
ATOM 2360 C CA . GLU A 1 272 ? 29.039 -16.466 -27.819 1.00 90.94 272 GLU A CA 1
ATOM 2361 C C . GLU A 1 272 ? 29.175 -15.612 -29.084 1.00 90.94 272 GLU A C 1
ATOM 2363 O O . GLU A 1 272 ? 29.672 -14.485 -29.030 1.00 90.94 272 GLU A O 1
ATOM 2368 N N . GLN A 1 273 ? 28.628 -16.074 -30.211 1.00 92.44 273 GLN A N 1
ATOM 2369 C CA . GLN A 1 273 ? 28.584 -15.283 -31.440 1.00 92.44 273 GLN A CA 1
ATOM 2370 C C . GLN A 1 273 ? 27.683 -14.055 -31.325 1.00 92.44 273 GLN A C 1
ATOM 2372 O O . GLN A 1 273 ? 28.062 -12.988 -31.803 1.00 92.44 273 GLN A O 1
ATOM 2377 N N . ILE A 1 274 ? 26.545 -14.149 -30.630 1.00 91.44 274 ILE A N 1
ATOM 2378 C CA . ILE A 1 274 ? 25.694 -12.984 -30.338 1.00 91.44 274 ILE A CA 1
ATOM 2379 C C . ILE A 1 274 ? 26.450 -11.956 -29.487 1.00 91.44 274 ILE A C 1
ATOM 2381 O O . ILE A 1 274 ? 26.378 -10.752 -29.751 1.00 91.44 274 ILE A O 1
ATOM 2385 N N . LYS A 1 275 ? 27.190 -12.417 -28.474 1.00 92.81 275 LYS A N 1
ATOM 2386 C CA . LYS A 1 275 ? 28.002 -11.548 -27.617 1.00 92.81 275 LYS A CA 1
ATOM 2387 C C . LYS A 1 275 ? 29.080 -10.820 -28.420 1.00 92.81 275 LYS A C 1
ATOM 2389 O O . LYS A 1 275 ? 29.246 -9.619 -28.235 1.00 92.81 275 LYS A O 1
ATOM 2394 N N . LEU A 1 276 ? 29.752 -11.513 -29.341 1.00 93.56 276 LEU A N 1
ATOM 2395 C CA . LEU A 1 276 ? 30.731 -10.918 -30.258 1.00 93.56 276 LEU A CA 1
ATOM 2396 C C . LEU A 1 276 ? 30.080 -9.947 -31.253 1.00 93.56 276 LEU A C 1
ATOM 2398 O O . LEU A 1 276 ? 30.598 -8.855 -31.482 1.00 93.56 276 LEU A O 1
ATOM 2402 N N . ALA A 1 277 ? 28.919 -10.304 -31.809 1.00 92.62 277 ALA A N 1
ATOM 2403 C CA . ALA A 1 277 ? 28.185 -9.466 -32.753 1.00 92.62 277 ALA A CA 1
ATOM 2404 C C . ALA A 1 277 ? 27.817 -8.108 -32.145 1.00 92.62 277 ALA A C 1
ATOM 2406 O O . ALA A 1 277 ? 27.900 -7.090 -32.833 1.00 92.62 277 ALA A O 1
ATOM 2407 N N . PHE A 1 278 ? 27.464 -8.082 -30.855 1.00 94.38 278 PHE A N 1
ATOM 2408 C CA . PHE A 1 278 ? 27.153 -6.859 -30.116 1.00 94.38 278 PHE A CA 1
ATOM 2409 C C . PHE A 1 278 ? 28.246 -6.438 -29.126 1.00 94.38 278 PHE A C 1
ATOM 2411 O O . PHE A 1 278 ? 27.961 -5.717 -28.169 1.00 94.38 278 PHE A O 1
ATOM 2418 N N . ALA A 1 279 ? 29.492 -6.846 -29.349 1.00 94.75 279 ALA A N 1
ATOM 2419 C CA . ALA A 1 279 ? 30.612 -6.348 -28.567 1.00 94.75 279 ALA A CA 1
ATOM 2420 C C . ALA A 1 279 ? 30.859 -4.860 -28.896 1.00 94.75 279 ALA A C 1
ATOM 2422 O O . ALA A 1 279 ? 30.612 -4.440 -30.036 1.00 94.75 279 ALA A O 1
ATOM 2423 N N . PRO A 1 280 ? 31.316 -4.034 -27.937 1.00 94.81 280 PRO A N 1
ATOM 2424 C CA . PRO A 1 280 ? 31.683 -2.645 -28.212 1.00 94.81 280 PRO A CA 1
ATOM 2425 C C . PRO A 1 280 ? 32.637 -2.519 -29.404 1.00 94.81 280 PRO A C 1
ATOM 2427 O O . PRO A 1 280 ? 32.404 -1.688 -30.274 1.00 94.81 280 PRO A O 1
ATOM 2430 N N . GLU A 1 281 ? 33.610 -3.425 -29.502 1.00 94.38 281 GLU A N 1
ATOM 2431 C CA . GLU A 1 281 ? 34.657 -3.467 -30.527 1.00 94.38 281 GLU A CA 1
ATOM 2432 C C . GLU A 1 281 ? 34.122 -3.757 -31.933 1.00 94.38 281 GLU A C 1
ATOM 2434 O O . GLU A 1 281 ? 34.814 -3.499 -32.911 1.00 94.38 281 GLU A O 1
ATOM 2439 N N . ASN A 1 282 ? 32.901 -4.290 -32.058 1.00 94.50 282 ASN A N 1
ATOM 2440 C CA . ASN A 1 282 ? 32.265 -4.517 -33.353 1.00 94.50 282 ASN A CA 1
ATOM 2441 C C . ASN A 1 282 ? 31.443 -3.306 -33.828 1.00 94.50 282 ASN A C 1
ATOM 2443 O O . ASN A 1 282 ? 30.826 -3.387 -34.885 1.00 94.50 282 ASN A O 1
ATOM 2447 N N . HIS A 1 283 ? 31.384 -2.197 -33.082 1.00 94.06 283 HIS A N 1
ATOM 2448 C CA . HIS A 1 283 ? 30.585 -1.023 -33.442 1.00 94.06 283 HIS A CA 1
ATOM 2449 C C . HIS A 1 283 ? 31.456 0.166 -33.844 1.00 94.06 283 HIS A C 1
ATOM 2451 O O . HIS A 1 283 ? 32.375 0.539 -33.128 1.00 94.06 283 HIS A O 1
ATOM 2457 N N . GLN A 1 284 ? 31.085 0.842 -34.932 1.00 91.44 284 GLN A N 1
ATOM 2458 C CA . GLN A 1 284 ? 31.766 2.057 -35.388 1.00 91.44 284 GLN A CA 1
ATOM 2459 C C . GLN A 1 284 ? 30.789 3.110 -35.919 1.00 91.44 284 GLN A C 1
ATOM 2461 O O . GLN A 1 284 ? 29.637 2.815 -36.261 1.00 91.44 284 GLN A O 1
ATOM 2466 N N . TRP A 1 285 ? 31.263 4.353 -36.007 1.00 91.69 285 TRP A N 1
ATOM 2467 C CA . TRP A 1 285 ? 30.621 5.377 -36.823 1.00 91.69 285 TRP A CA 1
ATOM 2468 C C . TRP A 1 285 ? 31.118 5.250 -38.258 1.00 91.69 285 TRP A C 1
ATOM 2470 O O . TRP A 1 285 ? 32.319 5.227 -38.488 1.00 91.69 285 TRP A O 1
ATOM 2480 N N . LEU A 1 286 ? 30.191 5.185 -39.207 1.00 91.81 286 LEU A N 1
ATOM 2481 C CA . LEU A 1 286 ? 30.493 5.142 -40.636 1.00 91.81 286 LEU A CA 1
ATOM 2482 C C . LEU A 1 286 ? 29.538 6.093 -41.357 1.00 91.81 286 LEU A C 1
ATOM 2484 O O . LEU A 1 286 ? 28.382 6.212 -40.927 1.00 91.81 286 LEU A O 1
ATOM 2488 N N . LEU A 1 287 ? 29.974 6.785 -42.414 1.00 92.25 287 LEU A N 1
ATOM 2489 C CA . LEU A 1 287 ? 29.058 7.651 -43.158 1.00 92.25 287 LEU A CA 1
ATOM 2490 C C . LEU A 1 287 ? 27.903 6.816 -43.717 1.00 92.25 287 LEU A C 1
ATOM 2492 O O . LEU A 1 287 ? 28.051 5.638 -44.050 1.00 92.25 287 LEU A O 1
ATOM 2496 N N . ALA A 1 288 ? 26.714 7.412 -43.779 1.00 90.06 288 ALA A N 1
ATOM 2497 C CA . ALA A 1 288 ? 25.520 6.700 -44.220 1.00 90.06 288 ALA A CA 1
ATOM 2498 C C . ALA A 1 288 ? 25.693 6.083 -45.621 1.00 90.06 288 ALA A C 1
ATOM 2500 O O . ALA A 1 288 ? 25.309 4.931 -45.830 1.00 90.06 288 ALA A O 1
ATOM 2501 N N . GLU A 1 289 ? 26.324 6.825 -46.532 1.00 91.06 289 GLU A N 1
ATOM 2502 C CA . GLU A 1 289 ? 26.612 6.430 -47.916 1.00 91.06 289 GLU A CA 1
ATOM 2503 C C . GLU A 1 289 ? 27.623 5.275 -47.993 1.00 91.06 289 GLU A C 1
ATOM 2505 O O . GLU A 1 289 ? 27.399 4.286 -48.697 1.00 91.06 289 GLU A O 1
ATOM 2510 N N . GLU A 1 290 ? 28.694 5.349 -47.202 1.00 91.00 290 GLU A N 1
ATOM 2511 C CA . GLU A 1 290 ? 29.710 4.296 -47.097 1.00 91.00 290 GLU A CA 1
ATOM 2512 C C . GLU A 1 290 ? 29.118 3.013 -46.515 1.00 91.00 290 GLU A C 1
ATOM 2514 O O . GLU A 1 290 ? 29.336 1.929 -47.047 1.00 91.00 290 GLU A O 1
ATOM 2519 N N . ASN A 1 291 ? 28.304 3.124 -45.461 1.00 90.00 291 ASN A N 1
ATOM 2520 C CA . ASN A 1 291 ? 27.644 1.975 -44.848 1.00 90.00 291 ASN A CA 1
ATOM 2521 C C . ASN A 1 291 ? 26.668 1.289 -45.819 1.00 90.00 291 ASN A C 1
ATOM 2523 O O . ASN A 1 291 ? 26.603 0.062 -45.900 1.00 90.00 291 ASN A O 1
ATOM 2527 N N . MET A 1 292 ? 25.917 2.076 -46.593 1.00 88.31 292 MET A N 1
ATOM 2528 C CA . MET A 1 292 ? 25.046 1.531 -47.635 1.00 88.31 292 MET A CA 1
ATOM 2529 C C . MET A 1 292 ? 25.839 0.807 -48.727 1.00 88.31 292 MET A C 1
ATOM 2531 O O . MET A 1 292 ? 25.425 -0.267 -49.161 1.00 88.31 292 MET A O 1
ATOM 2535 N N . SER A 1 293 ? 26.987 1.357 -49.121 1.00 89.50 293 SER A N 1
ATOM 2536 C CA . SER A 1 293 ? 27.875 0.764 -50.129 1.00 89.50 293 SER A CA 1
ATOM 2537 C C . SER A 1 293 ? 28.588 -0.497 -49.618 1.00 89.50 293 SER A C 1
ATOM 2539 O O . SER A 1 293 ? 28.754 -1.467 -50.361 1.00 89.50 293 SER A O 1
ATOM 2541 N N . LYS A 1 294 ? 28.958 -0.518 -48.330 1.00 86.19 294 LYS A N 1
ATOM 2542 C CA . LYS A 1 294 ? 29.543 -1.669 -47.625 1.00 86.19 294 LYS A CA 1
ATOM 2543 C C . LYS A 1 294 ? 28.601 -2.870 -47.643 1.00 86.19 294 LYS A C 1
ATOM 2545 O O . LYS A 1 294 ? 29.014 -3.992 -47.950 1.00 86.19 294 LYS A O 1
ATOM 2550 N N . GLY A 1 295 ? 27.332 -2.652 -47.301 1.00 85.56 295 GLY A N 1
ATOM 2551 C CA . GLY A 1 295 ? 26.333 -3.713 -47.213 1.00 85.56 295 GLY A CA 1
ATOM 2552 C C . GLY A 1 295 ? 26.780 -4.859 -46.295 1.00 85.56 295 GLY A C 1
ATOM 2553 O O . GLY A 1 295 ? 26.993 -4.669 -45.101 1.00 85.56 295 GLY A O 1
ATOM 2554 N N . LYS A 1 296 ? 26.905 -6.070 -46.854 1.00 85.81 296 LYS A N 1
ATOM 2555 C CA . LYS A 1 296 ? 27.308 -7.292 -46.127 1.00 85.81 296 LYS A CA 1
ATOM 2556 C C . LYS A 1 296 ? 28.808 -7.607 -46.228 1.00 85.81 296 LYS A C 1
ATOM 2558 O O . LYS A 1 296 ? 29.221 -8.693 -45.833 1.00 85.81 296 LYS A O 1
ATOM 2563 N N . LYS A 1 297 ? 29.615 -6.713 -46.802 1.00 86.12 297 LYS A N 1
ATOM 2564 C CA . LYS A 1 297 ? 31.053 -6.940 -46.994 1.00 86.12 297 LYS A CA 1
ATOM 2565 C C . LYS A 1 297 ? 31.817 -6.648 -45.702 1.00 86.12 297 LYS A C 1
ATOM 2567 O O . LYS A 1 297 ? 31.474 -5.720 -44.968 1.00 86.12 297 LYS A O 1
ATOM 2572 N N . ILE A 1 298 ? 32.858 -7.434 -45.439 1.00 78.06 298 ILE A N 1
ATOM 2573 C CA . ILE A 1 298 ? 33.850 -7.133 -44.402 1.00 78.06 298 ILE A CA 1
ATOM 2574 C C . ILE A 1 298 ? 34.887 -6.226 -45.065 1.00 78.06 298 ILE A C 1
ATOM 2576 O O . ILE A 1 298 ? 35.488 -6.621 -46.059 1.00 78.06 298 ILE A O 1
ATOM 2580 N N . ILE A 1 299 ? 35.034 -5.000 -44.568 1.00 65.81 299 ILE A N 1
ATOM 2581 C CA . ILE A 1 299 ? 36.063 -4.070 -45.041 1.00 65.81 299 ILE A CA 1
ATOM 2582 C C . ILE A 1 299 ? 37.258 -4.248 -44.109 1.00 65.81 299 ILE A C 1
ATOM 2584 O O . ILE A 1 299 ? 37.114 -4.079 -42.897 1.00 65.81 299 ILE A O 1
ATOM 2588 N N . GLU A 1 300 ? 38.413 -4.632 -44.650 1.00 57.81 300 GLU A N 1
ATOM 2589 C CA . GLU A 1 300 ? 39.660 -4.633 -43.886 1.00 57.81 300 GLU A CA 1
ATOM 2590 C C . GLU A 1 300 ? 40.026 -3.185 -43.528 1.00 57.81 300 GLU A C 1
ATOM 2592 O O . GLU A 1 300 ? 39.946 -2.285 -44.364 1.00 57.81 300 GLU A O 1
ATOM 2597 N N . GLN A 1 301 ? 40.411 -2.943 -42.271 1.00 52.09 301 GLN A N 1
ATOM 2598 C CA . GLN A 1 301 ? 40.674 -1.600 -41.723 1.00 52.09 301 GLN A CA 1
ATOM 2599 C C . GLN A 1 301 ? 41.785 -0.815 -42.456 1.00 52.09 301 GLN A C 1
ATOM 2601 O O . GLN A 1 301 ? 41.969 0.366 -42.183 1.00 52.09 301 GLN A O 1
ATOM 2606 N N . SER A 1 302 ? 42.494 -1.428 -43.409 1.00 41.97 302 SER A N 1
ATOM 2607 C CA . SER A 1 302 ? 43.533 -0.808 -44.240 1.00 41.97 302 SER A CA 1
ATOM 2608 C C . SER A 1 302 ? 43.010 0.167 -45.308 1.00 41.97 302 SER A C 1
ATOM 2610 O O . SER A 1 302 ? 43.817 0.829 -45.953 1.00 41.97 302 SER A O 1
ATOM 2612 N N . GLN A 1 303 ? 41.690 0.279 -45.506 1.00 39.47 303 GLN A N 1
ATOM 2613 C CA . GLN A 1 303 ? 41.087 1.130 -46.548 1.00 39.47 303 GLN A CA 1
ATOM 2614 C C . GLN A 1 303 ? 40.385 2.398 -46.032 1.00 39.47 303 GLN A C 1
ATOM 2616 O O . GLN A 1 303 ? 39.823 3.148 -46.828 1.00 39.47 303 GLN A O 1
ATOM 2621 N N . LEU A 1 304 ? 40.406 2.668 -44.724 1.00 38.53 304 LEU A N 1
ATOM 2622 C CA . LEU A 1 304 ? 39.809 3.877 -44.148 1.00 38.53 304 LEU A CA 1
ATOM 2623 C C . LEU A 1 304 ? 40.884 4.968 -44.026 1.00 38.53 304 LEU A C 1
ATOM 2625 O O . LEU A 1 304 ? 41.586 5.049 -43.020 1.00 38.53 304 LEU A O 1
ATOM 2629 N N . CYS A 1 305 ? 41.044 5.782 -45.075 1.00 31.75 305 CYS A N 1
ATOM 2630 C CA . CYS A 1 305 ? 41.809 7.029 -44.991 1.00 31.75 305 CYS A CA 1
ATOM 2631 C C . CYS A 1 305 ? 41.107 7.991 -44.020 1.00 31.75 305 CYS A C 1
ATOM 2633 O O . CYS A 1 305 ? 39.911 8.243 -44.167 1.00 31.75 305 CYS A O 1
ATOM 2635 N N . PHE A 1 306 ? 41.864 8.476 -43.033 1.00 35.00 306 PHE A N 1
ATOM 2636 C CA . PHE A 1 306 ? 41.439 9.454 -42.028 1.00 35.00 306 PHE A CA 1
ATOM 2637 C C . PHE A 1 306 ? 41.208 10.850 -42.604 1.00 35.00 306 PHE A C 1
ATOM 2639 O O . PHE A 1 306 ? 41.978 11.245 -43.512 1.00 35.00 306 PHE A O 1
#

Secondary structure (DSSP, 8-state):
----HHHHHHHHHHHHHHTHHHHHHHHHHHHHHHHHHHHHHHHHHHHHTHHHHHHHHHHHHHHHHHHHHHHHHHHHHHTHHHHHHHHHHHHHHTHHHHHHHHHHTHHHHHHHHHHHHHHTHHHHHHHHHHTHHHHHHHHHHHHHHTHHHHHHHHHHHHHHHHHHHHHHHHHTHHHHHHHHHHHHHHHHHHHHHHHHHHHHH-HHHHHHHHHHHHHHHHHHHH-SS--PPPGGGGT--HHHHHHHTPSPPTTGGGEEEEESS-GGGS-SS-HHHHHHHT-GGGEEEEEHHHHHHHTTPPPPGGG---